Protein AF-A0A6A6DK50-F1 (afdb_monomer_lite)

Secondary structure (DSSP, 8-state):
----SBPTT--EEEEEETTTEEEEEEEBTTS-EEEEEEEEETTTTEEEEEEEEEEE-SEETTEE-TTPBPTT---EEEEETTEEEEEEEBTTSBEEEEEE-TTTTT--EE-GGGSSS--B--TT--EEEEEEEETTEEEEEEEEEPSSTT--EEEEEEETT-SS-EEEEEEE-SPPPTT--EEEE---TTT-S-TTS---TTTPPPEEEEE-TTSBEEEE-SS---EE-GGG--BPPTT--EEEEE-SSEEEEEEE-TTT--EEEEEEETTS-EEEEEEE-PPTT--EEEEEEETTEEEEEEEEE-TTTSS-EEEEEEEEEEETTEEEEEE-PPBPPSTT--

Organism: NCBI:txid1314779

Structure (mmCIF, N/CA/C/O backbone):
data_AF-A0A6A6DK50-F1
#
_entry.id   AF-A0A6A6DK50-F1
#
loop_
_atom_site.group_PDB
_atom_site.id
_atom_site.type_symbol
_atom_site.label_atom_id
_atom_site.label_alt_id
_atom_site.label_comp_id
_atom_site.label_asym_id
_atom_site.label_entity_id
_atom_site.label_seq_id
_atom_site.pdbx_PDB_ins_code
_atom_site.Cartn_x
_atom_site.Cartn_y
_atom_site.Cartn_z
_atom_site.occupancy
_atom_site.B_iso_or_equiv
_atom_site.auth_seq_id
_atom_site.auth_comp_id
_atom_site.auth_asym_id
_atom_site.auth_atom_id
_atom_site.pdbx_PDB_model_num
ATOM 1 N N . MET A 1 1 ? -4.502 15.075 -26.435 1.00 38.75 1 MET A N 1
ATOM 2 C CA . MET A 1 1 ? -5.199 14.935 -25.138 1.00 38.75 1 MET A CA 1
ATOM 3 C C . MET A 1 1 ? -4.149 14.619 -24.090 1.00 38.75 1 MET A C 1
ATOM 5 O O . MET A 1 1 ? -3.379 13.698 -24.324 1.00 38.75 1 MET A O 1
ATOM 9 N N . SER A 1 2 ? -4.019 15.427 -23.033 1.00 42.91 2 SER A N 1
ATOM 10 C CA . SER A 1 2 ? -3.011 15.180 -21.989 1.00 42.91 2 SER A CA 1
ATOM 11 C C . SER A 1 2 ? -3.560 14.154 -20.985 1.00 42.91 2 SER A C 1
ATOM 13 O O . SER A 1 2 ? -4.651 14.341 -20.435 1.00 42.91 2 SER A O 1
ATOM 15 N N . TYR A 1 3 ? -2.847 13.032 -20.851 1.00 52.22 3 TYR A N 1
ATOM 16 C CA . TYR A 1 3 ? -3.225 11.817 -20.115 1.00 52.22 3 TYR A CA 1
ATOM 17 C C . TYR A 1 3 ? -2.695 11.847 -18.670 1.00 52.22 3 TYR A C 1
ATOM 19 O O . TYR A 1 3 ? -2.116 10.871 -18.197 1.00 52.22 3 TYR A O 1
ATOM 27 N N . ASP A 1 4 ? -2.883 12.964 -17.964 1.00 66.12 4 ASP A N 1
ATOM 28 C CA . ASP A 1 4 ? -2.247 13.191 -16.651 1.00 66.12 4 ASP A CA 1
ATOM 29 C C . ASP A 1 4 ? -3.256 13.152 -15.487 1.00 66.12 4 ASP A C 1
ATOM 31 O O . ASP A 1 4 ? -3.098 13.815 -14.465 1.00 66.12 4 ASP A O 1
ATOM 35 N N . TYR A 1 5 ? -4.331 12.379 -15.651 1.00 84.88 5 TYR A N 1
ATOM 36 C CA . TYR A 1 5 ? -5.234 12.031 -14.553 1.00 84.88 5 TYR A CA 1
ATOM 37 C C . TYR A 1 5 ? -4.750 10.763 -13.853 1.00 84.88 5 TYR A C 1
ATOM 39 O O . TYR A 1 5 ? -4.038 9.949 -14.450 1.00 84.88 5 TYR A O 1
ATOM 47 N N . TYR A 1 6 ? -5.151 10.580 -12.598 1.00 91.12 6 TYR A N 1
ATOM 48 C CA . TYR A 1 6 ? -4.951 9.311 -11.911 1.00 91.12 6 TYR A CA 1
ATOM 49 C C . TYR A 1 6 ? -5.681 8.198 -12.660 1.00 91.12 6 TYR A C 1
ATOM 51 O O . TYR A 1 6 ? -6.815 8.388 -13.103 1.00 91.12 6 TYR A O 1
ATOM 59 N N . LEU A 1 7 ? -5.023 7.048 -12.813 1.00 93.12 7 LEU A N 1
ATOM 60 C CA . LEU A 1 7 ? -5.664 5.864 -13.369 1.00 93.12 7 LEU A CA 1
ATOM 61 C C . LEU A 1 7 ? -6.765 5.423 -12.381 1.00 93.12 7 LEU A C 1
ATOM 63 O O . LEU A 1 7 ? -6.450 5.231 -11.201 1.00 93.12 7 LEU A O 1
ATOM 67 N N . PRO A 1 8 ? -8.040 5.307 -12.798 1.00 92.06 8 PRO A N 1
ATOM 68 C CA . PRO A 1 8 ? -9.095 4.776 -11.935 1.00 92.06 8 PRO A CA 1
ATOM 69 C C . PRO A 1 8 ? -8.711 3.390 -11.417 1.00 92.06 8 PRO A C 1
ATOM 71 O O . PRO A 1 8 ? -8.078 2.634 -12.144 1.00 92.06 8 PRO A O 1
ATOM 74 N N . ASP A 1 9 ? -9.055 3.060 -10.177 1.00 92.56 9 ASP A N 1
ATOM 75 C CA . ASP A 1 9 ? -8.730 1.776 -9.535 1.00 92.56 9 ASP A CA 1
ATOM 76 C C . ASP A 1 9 ? -7.227 1.435 -9.518 1.00 92.56 9 ASP A C 1
ATOM 78 O O . ASP A 1 9 ? -6.834 0.267 -9.409 1.00 92.56 9 ASP A O 1
ATOM 82 N N . THR A 1 10 ? -6.355 2.446 -9.628 1.00 95.62 10 THR A N 1
ATOM 83 C CA . THR A 1 10 ? -4.916 2.244 -9.440 1.00 95.62 10 THR A CA 1
ATOM 84 C C . THR A 1 10 ? -4.650 1.717 -8.038 1.00 95.62 10 THR A C 1
ATOM 86 O O . THR A 1 10 ? -5.287 2.124 -7.066 1.00 95.62 10 THR A O 1
ATOM 89 N N . ALA A 1 11 ? -3.635 0.862 -7.906 1.00 97.50 11 ALA A N 1
ATOM 90 C CA . ALA A 1 11 ? -3.064 0.611 -6.594 1.00 97.50 11 ALA A CA 1
ATOM 91 C C . ALA A 1 11 ? -2.581 1.935 -5.982 1.00 97.50 11 ALA A C 1
ATOM 93 O O . ALA A 1 11 ? -2.099 2.824 -6.694 1.00 97.50 11 ALA A O 1
ATOM 94 N N . ILE A 1 12 ? -2.707 2.033 -4.663 1.00 98.19 12 ILE A N 1
ATOM 95 C CA . ILE A 1 12 ? -2.189 3.126 -3.851 1.00 98.19 12 ILE A CA 1
ATOM 96 C C . ILE A 1 12 ? -1.314 2.474 -2.785 1.00 98.19 12 ILE A C 1
ATOM 98 O O . ILE A 1 12 ? -1.697 1.461 -2.203 1.00 98.19 12 ILE A O 1
ATOM 102 N N . THR A 1 13 ? -0.147 3.045 -2.525 1.00 98.44 13 THR A N 1
ATOM 103 C CA . THR A 1 13 ? 0.661 2.721 -1.344 1.00 98.44 13 THR A CA 1
ATOM 104 C C . THR A 1 13 ? 1.143 4.015 -0.719 1.00 98.44 13 THR A C 1
ATOM 106 O O . THR A 1 13 ? 1.271 5.027 -1.407 1.00 98.44 13 THR A O 1
ATOM 109 N N . SER A 1 14 ? 1.440 3.991 0.574 1.00 97.50 14 SER A N 1
ATOM 110 C CA . SER A 1 14 ? 1.927 5.165 1.289 1.00 97.50 14 SER A CA 1
ATOM 111 C C . SER A 1 14 ? 3.060 4.815 2.240 1.00 97.50 14 SER A C 1
ATOM 113 O O . SER A 1 14 ? 3.098 3.712 2.778 1.00 97.50 14 SER A O 1
ATOM 115 N N . MET A 1 15 ? 3.959 5.765 2.473 1.00 95.94 15 MET A N 1
ATOM 116 C CA . MET A 1 15 ? 4.959 5.703 3.535 1.00 95.94 15 MET A CA 1
ATOM 117 C C . MET A 1 15 ? 5.044 7.061 4.236 1.00 95.94 15 MET A C 1
ATOM 119 O O . MET A 1 15 ? 4.710 8.090 3.652 1.00 95.94 15 MET A O 1
ATOM 123 N N . ALA A 1 16 ? 5.504 7.065 5.481 1.00 93.88 16 ALA A N 1
ATOM 124 C CA . ALA A 1 16 ? 5.790 8.279 6.225 1.00 93.88 16 ALA A CA 1
ATOM 125 C C . ALA A 1 16 ? 7.220 8.200 6.746 1.00 93.88 16 ALA A C 1
ATOM 127 O O . ALA A 1 16 ? 7.676 7.129 7.153 1.00 93.88 16 ALA A O 1
ATOM 128 N N . VAL A 1 17 ? 7.913 9.331 6.706 1.00 85.88 17 VAL A N 1
ATOM 129 C CA . VAL A 1 17 ? 9.310 9.457 7.123 1.00 85.88 17 VAL A CA 1
ATOM 130 C C . VAL A 1 17 ? 9.402 10.595 8.139 1.00 85.88 17 VAL A C 1
ATOM 132 O O . VAL A 1 17 ? 8.698 11.603 8.035 1.00 85.88 17 VAL A O 1
ATOM 135 N N . ASP A 1 18 ? 10.214 10.390 9.175 1.00 80.31 18 ASP A N 1
ATOM 136 C CA . ASP A 1 18 ? 10.540 11.387 10.205 1.00 80.31 18 ASP A CA 1
ATOM 137 C C . ASP A 1 18 ? 9.347 12.008 10.947 1.00 80.31 18 ASP A C 1
ATOM 139 O O . ASP A 1 18 ? 9.414 13.127 11.451 1.00 80.31 18 ASP A O 1
ATOM 143 N N . GLY A 1 19 ? 8.221 11.300 11.039 1.00 81.44 19 GLY A N 1
ATOM 144 C CA . GLY A 1 19 ? 7.088 11.766 11.838 1.00 81.44 19 GLY A CA 1
ATOM 145 C C . GLY A 1 19 ? 6.317 12.953 11.255 1.00 81.44 19 GLY A C 1
ATOM 146 O O . GLY A 1 19 ? 5.444 13.492 11.943 1.00 81.44 19 GLY A O 1
ATOM 147 N N . LYS A 1 20 ? 6.625 13.372 10.019 1.00 84.06 20 LYS A N 1
ATOM 148 C CA . LYS A 1 20 ? 6.015 14.548 9.380 1.00 84.06 20 LYS A CA 1
ATOM 149 C C . LYS A 1 20 ? 5.752 14.367 7.887 1.00 84.06 20 LYS A C 1
ATOM 151 O O . LYS A 1 20 ? 4.639 14.653 7.451 1.00 84.06 20 LYS A O 1
ATOM 156 N N . ALA A 1 21 ? 6.754 13.934 7.124 1.00 92.81 21 ALA A N 1
ATOM 157 C CA . ALA A 1 21 ? 6.636 13.791 5.678 1.00 92.81 21 ALA A CA 1
ATOM 158 C C . ALA A 1 21 ? 5.819 12.543 5.332 1.00 92.81 21 ALA A C 1
ATOM 160 O O . ALA A 1 21 ? 6.021 11.471 5.911 1.00 92.81 21 ALA A O 1
ATOM 161 N N . VAL A 1 22 ? 4.893 12.687 4.390 1.00 96.31 22 VAL A N 1
ATOM 162 C CA . VAL A 1 22 ? 3.975 11.640 3.948 1.00 96.31 22 VAL A CA 1
ATOM 163 C C . VAL A 1 22 ? 4.035 11.547 2.433 1.00 96.31 22 VAL A C 1
ATOM 165 O O . VAL A 1 22 ? 3.853 12.533 1.723 1.00 96.31 22 VAL A O 1
ATOM 168 N N . TYR A 1 23 ? 4.245 10.335 1.939 1.00 96.81 23 TYR A N 1
ATOM 169 C CA . TYR A 1 23 ? 4.359 10.046 0.519 1.00 96.81 23 TYR A CA 1
ATOM 170 C C . TYR A 1 23 ? 3.301 9.028 0.130 1.00 96.81 23 TYR A C 1
ATOM 172 O O . TYR A 1 23 ? 3.226 7.960 0.740 1.00 96.81 23 TYR A O 1
ATOM 180 N N . ALA A 1 24 ? 2.509 9.337 -0.892 1.00 97.81 24 ALA A N 1
ATOM 181 C CA . ALA A 1 24 ? 1.603 8.388 -1.530 1.00 97.81 24 ALA A CA 1
ATOM 182 C C . ALA A 1 24 ? 2.052 8.124 -2.969 1.00 97.81 24 ALA A C 1
ATOM 184 O O . ALA A 1 24 ? 2.464 9.041 -3.670 1.00 97.81 24 ALA A O 1
ATOM 185 N N . TYR A 1 25 ? 1.958 6.881 -3.425 1.00 98.25 25 TYR A N 1
ATOM 186 C CA . TYR A 1 25 ? 2.376 6.478 -4.766 1.00 98.25 25 TYR A CA 1
ATOM 187 C C . TYR A 1 25 ? 1.214 5.859 -5.512 1.00 98.25 25 TYR A C 1
ATOM 189 O O . TYR A 1 25 ? 0.496 5.021 -4.962 1.00 98.25 25 TYR A O 1
ATOM 197 N N . VAL A 1 26 ? 1.057 6.267 -6.767 1.00 97.44 26 VAL A N 1
ATOM 198 C CA . VAL A 1 26 ? -0.063 5.882 -7.628 1.00 97.44 26 VAL A CA 1
ATOM 199 C C . VAL A 1 26 ? 0.366 5.822 -9.092 1.00 97.44 26 VAL A C 1
ATOM 201 O O . VAL A 1 26 ? 1.393 6.387 -9.480 1.00 97.44 26 VAL A O 1
ATOM 204 N N . GLN A 1 27 ? -0.431 5.148 -9.920 1.00 96.94 27 GLN A N 1
ATOM 205 C CA . GLN A 1 27 ? -0.276 5.147 -11.370 1.00 96.94 27 GLN A CA 1
ATOM 206 C C . GLN A 1 27 ? -1.211 6.184 -12.008 1.00 96.94 27 GLN A C 1
ATOM 208 O O . GLN A 1 27 ? -2.366 6.344 -11.608 1.00 96.94 27 GLN A O 1
ATOM 213 N N . ILE A 1 28 ? -0.715 6.894 -13.019 1.00 94.38 28 ILE A N 1
ATOM 214 C CA . ILE A 1 28 ? -1.519 7.817 -13.836 1.00 94.38 28 ILE A CA 1
ATOM 215 C C . ILE A 1 28 ? -1.938 7.163 -15.159 1.00 94.38 28 ILE A C 1
ATOM 217 O O . ILE A 1 28 ? -1.431 6.105 -15.523 1.00 94.38 28 ILE A O 1
ATOM 221 N N . MET A 1 29 ? -2.853 7.788 -15.904 1.00 91.69 29 MET A N 1
ATOM 222 C CA . MET A 1 29 ? -3.435 7.245 -17.145 1.00 91.69 29 MET A CA 1
ATOM 223 C C . MET A 1 29 ? -2.402 6.884 -18.226 1.00 91.69 29 MET A C 1
ATOM 225 O O . MET A 1 29 ? -2.638 5.982 -19.026 1.00 91.69 29 MET A O 1
ATOM 229 N N . SER A 1 30 ? -1.240 7.545 -18.248 1.00 92.25 30 SER A N 1
ATOM 230 C CA . SER A 1 30 ? -0.124 7.186 -19.139 1.00 92.25 30 SER A CA 1
ATOM 231 C C . SER A 1 30 ? 0.596 5.884 -18.745 1.00 92.25 30 SER A C 1
ATOM 233 O O . SER A 1 30 ? 1.495 5.425 -19.452 1.00 92.25 30 SER A O 1
ATOM 235 N N . GLY A 1 31 ? 0.236 5.297 -17.605 1.00 94.81 31 GLY A N 1
ATOM 236 C CA . GLY A 1 31 ? 0.899 4.163 -16.975 1.00 94.81 31 GLY A CA 1
ATOM 237 C C . GLY A 1 31 ? 2.147 4.537 -16.174 1.00 94.81 31 GLY A C 1
ATOM 238 O O . GLY A 1 31 ? 2.736 3.652 -15.559 1.00 94.81 31 GLY A O 1
ATOM 239 N N . ALA A 1 32 ? 2.564 5.807 -16.161 1.00 95.81 32 ALA A N 1
ATOM 240 C CA . ALA A 1 32 ? 3.683 6.264 -15.339 1.00 95.81 32 ALA A CA 1
ATOM 241 C C . ALA A 1 32 ? 3.363 6.162 -13.837 1.00 95.81 32 ALA A C 1
ATOM 243 O O . ALA A 1 32 ? 2.202 6.265 -13.432 1.00 95.81 32 ALA A O 1
ATOM 244 N N . LEU A 1 33 ? 4.404 5.980 -13.023 1.00 97.38 33 LEU A N 1
ATOM 245 C CA . LEU A 1 33 ? 4.298 6.010 -11.566 1.00 97.38 33 LEU A CA 1
ATOM 246 C C . LEU A 1 33 ? 4.677 7.398 -11.060 1.00 97.38 33 LEU A C 1
ATOM 248 O O . LEU A 1 33 ? 5.708 7.955 -11.455 1.00 97.38 33 LEU A O 1
ATOM 252 N N . VAL A 1 34 ? 3.853 7.930 -10.166 1.00 96.12 34 VAL A N 1
ATOM 253 C CA . VAL A 1 34 ? 4.049 9.242 -9.549 1.00 96.12 34 VAL A CA 1
ATOM 254 C C . VAL A 1 34 ? 4.005 9.123 -8.032 1.00 96.12 34 VAL A C 1
ATOM 256 O O . VAL A 1 34 ? 3.307 8.277 -7.472 1.00 96.12 34 VAL A O 1
ATOM 259 N N . GLU A 1 35 ? 4.758 9.991 -7.379 1.00 96.31 35 GLU A N 1
ATOM 260 C CA . GLU A 1 35 ? 4.720 10.238 -5.946 1.00 96.31 35 GLU A CA 1
ATOM 261 C C . GLU A 1 35 ? 3.923 11.521 -5.698 1.00 96.31 35 GLU A C 1
ATOM 263 O O . GLU A 1 35 ? 4.084 12.502 -6.418 1.00 96.31 35 GLU A O 1
ATOM 268 N N . CYS A 1 36 ? 3.066 11.505 -4.685 1.00 95.69 36 CYS A N 1
ATOM 269 C CA . CYS A 1 36 ? 2.402 12.667 -4.117 1.00 95.69 36 CYS A CA 1
ATOM 270 C C . CYS A 1 36 ? 3.043 12.920 -2.751 1.00 95.69 36 CYS A C 1
ATOM 272 O O . CYS A 1 36 ? 2.826 12.150 -1.811 1.00 95.69 36 CYS A O 1
ATOM 274 N N . GLU A 1 37 ? 3.864 13.959 -2.668 1.00 94.75 37 GLU A N 1
ATOM 275 C CA . GLU A 1 37 ? 4.516 14.404 -1.442 1.00 94.75 37 GLU A CA 1
ATOM 276 C C . GLU A 1 37 ? 3.605 15.378 -0.696 1.00 94.75 37 GLU A C 1
ATOM 278 O O . GLU A 1 37 ? 2.923 16.216 -1.291 1.00 94.75 37 GLU A O 1
ATOM 283 N N . GLY A 1 38 ? 3.569 15.238 0.621 1.00 94.50 38 GLY A N 1
ATOM 284 C CA . GLY A 1 38 ? 2.894 16.168 1.503 1.00 94.50 38 GLY A CA 1
ATOM 285 C C . GLY A 1 38 ? 3.360 16.011 2.940 1.00 94.50 38 GLY A C 1
ATOM 286 O O . GLY A 1 38 ? 4.189 15.155 3.262 1.00 94.50 38 GLY A O 1
ATOM 287 N N . SER A 1 39 ? 2.791 16.808 3.830 1.00 94.69 39 SER A N 1
ATOM 288 C CA . SER A 1 39 ? 3.118 16.751 5.250 1.00 94.69 39 SER A CA 1
ATOM 289 C C . SER A 1 39 ? 1.908 17.042 6.130 1.00 94.69 39 SER A C 1
ATOM 291 O O . SER A 1 39 ? 0.842 17.438 5.654 1.00 94.69 39 SER A O 1
ATOM 293 N N . LEU A 1 40 ? 2.047 16.771 7.429 1.00 91.88 40 LEU A N 1
ATOM 294 C CA . LEU A 1 40 ? 1.098 17.261 8.426 1.00 91.88 40 LEU A CA 1
ATOM 295 C C . LEU A 1 40 ? 1.426 18.714 8.784 1.00 91.88 40 LEU A C 1
ATOM 297 O O . LEU A 1 40 ? 2.554 19.004 9.193 1.00 91.88 40 LEU A O 1
ATOM 301 N N . ASP A 1 41 ? 0.432 19.594 8.680 1.00 89.62 41 ASP A N 1
ATOM 302 C CA . ASP A 1 41 ? 0.571 21.020 8.985 1.00 89.62 41 ASP A CA 1
ATOM 303 C C . ASP A 1 41 ? -0.729 21.629 9.557 1.00 89.62 41 ASP A C 1
ATOM 305 O O . ASP A 1 41 ? -1.818 21.062 9.425 1.00 89.62 41 ASP A O 1
ATOM 309 N N . GLY A 1 42 ? -0.614 22.783 10.221 1.00 86.12 42 GLY A N 1
ATOM 310 C CA . GLY A 1 42 ? -1.718 23.530 10.833 1.00 86.12 42 GLY A CA 1
ATOM 311 C C . GLY A 1 42 ? -2.090 23.120 12.268 1.00 86.12 42 GLY A C 1
ATOM 312 O O . GLY A 1 42 ? -1.424 22.315 12.918 1.00 86.12 42 GLY A O 1
ATOM 313 N N . ASN A 1 43 ? -3.179 23.707 12.785 1.00 82.69 43 ASN A N 1
ATOM 314 C CA . ASN A 1 43 ? -3.767 23.382 14.090 1.00 82.69 43 ASN A CA 1
ATOM 315 C C . ASN A 1 43 ? -5.313 23.338 13.997 1.00 82.69 43 ASN A C 1
ATOM 317 O O . ASN A 1 43 ? -5.935 24.398 13.901 1.00 82.69 43 ASN A O 1
ATOM 321 N N . PRO A 1 44 ? -5.955 22.152 14.019 1.00 84.62 44 PRO A N 1
ATOM 322 C CA . PRO A 1 44 ? -5.339 20.832 14.165 1.00 84.62 44 PRO A CA 1
ATOM 323 C C . PRO A 1 44 ? -4.492 20.449 12.944 1.00 84.62 44 PRO A C 1
ATOM 325 O O . PRO A 1 44 ? -4.804 20.854 11.830 1.00 84.62 44 PRO A O 1
ATOM 328 N N . GLU A 1 45 ? -3.449 19.643 13.161 1.00 89.69 45 GLU A N 1
ATOM 329 C CA . GLU A 1 45 ? -2.594 19.147 12.074 1.00 89.69 45 GLU A CA 1
ATOM 330 C C . GLU A 1 45 ? -3.383 18.262 11.101 1.00 89.69 45 GLU A C 1
ATOM 332 O O . GLU A 1 45 ? -3.950 17.241 11.525 1.00 89.69 45 GLU A O 1
ATOM 337 N N . LEU A 1 46 ? -3.358 18.632 9.820 1.00 90.88 46 LEU A N 1
ATOM 338 C CA . LEU A 1 46 ? -3.982 17.935 8.697 1.00 90.88 46 LEU A CA 1
ATOM 339 C C . LEU A 1 46 ? -2.948 17.646 7.610 1.00 90.88 46 LEU A C 1
ATOM 341 O O . LEU A 1 46 ? -1.967 18.369 7.466 1.00 90.88 46 LEU A O 1
ATOM 345 N N . TYR A 1 47 ? -3.189 16.597 6.829 1.00 92.81 47 TYR A N 1
ATOM 346 C CA . TYR A 1 47 ? -2.410 16.304 5.636 1.00 92.81 47 TYR A CA 1
ATOM 347 C C . TYR A 1 47 ? -2.638 17.395 4.590 1.00 92.81 47 TYR A C 1
ATOM 349 O O . TYR A 1 47 ? -3.775 17.658 4.180 1.00 92.81 47 TYR A O 1
ATOM 357 N N . ILE A 1 48 ? -1.538 17.994 4.148 1.00 91.56 48 ILE A N 1
ATOM 358 C CA . ILE A 1 48 ? -1.491 18.955 3.058 1.00 91.56 48 ILE A CA 1
ATOM 359 C C . ILE A 1 48 ? -0.624 18.356 1.958 1.00 91.56 48 ILE A C 1
ATOM 361 O O . ILE A 1 48 ? 0.534 18.008 2.180 1.00 91.56 48 ILE A O 1
ATOM 365 N N . PHE A 1 49 ? -1.210 18.218 0.772 1.00 91.62 49 PHE A N 1
ATOM 366 C CA . PHE A 1 49 ? -0.470 17.903 -0.442 1.00 91.62 49 PHE A CA 1
ATOM 367 C C . PHE A 1 49 ? 0.440 19.081 -0.810 1.00 91.62 49 PHE A C 1
ATOM 369 O O . PHE A 1 49 ? -0.016 20.225 -0.833 1.00 91.62 49 PHE A O 1
ATOM 376 N N . GLU A 1 50 ? 1.696 18.790 -1.133 1.00 92.00 50 GLU A N 1
ATOM 377 C CA . GLU A 1 50 ? 2.705 19.793 -1.473 1.00 92.00 50 GLU A CA 1
ATOM 378 C C . GLU A 1 50 ? 3.061 19.740 -2.959 1.00 92.00 50 GLU A C 1
ATOM 380 O O . GLU A 1 50 ? 2.987 20.762 -3.639 1.00 92.00 50 GLU A O 1
ATOM 385 N N . GLN A 1 51 ? 3.422 18.561 -3.477 1.00 90.69 51 GLN A N 1
ATOM 386 C CA . GLN A 1 51 ? 3.867 18.418 -4.866 1.00 90.69 51 GLN A CA 1
ATOM 387 C C . GLN A 1 51 ? 3.769 16.986 -5.402 1.00 90.69 51 GLN A C 1
ATOM 389 O O . GLN A 1 51 ? 3.688 16.009 -4.652 1.00 90.69 51 GLN A O 1
ATOM 394 N N . HIS A 1 52 ? 3.825 16.857 -6.731 1.00 90.88 52 HIS A N 1
ATOM 395 C CA . HIS A 1 52 ? 4.063 15.576 -7.390 1.00 90.88 52 HIS A CA 1
ATOM 396 C C . HIS A 1 52 ? 5.545 15.410 -7.716 1.00 90.88 52 HIS A C 1
ATOM 398 O O . HIS A 1 52 ? 6.209 16.360 -8.114 1.00 90.88 52 HIS A O 1
ATOM 404 N N . ASN A 1 53 ? 6.037 14.177 -7.655 1.00 91.94 53 ASN A N 1
ATOM 405 C CA . ASN A 1 53 ? 7.338 13.806 -8.197 1.00 91.94 53 ASN A CA 1
ATOM 406 C C . ASN A 1 53 ? 7.169 12.645 -9.179 1.00 91.94 53 ASN A C 1
ATOM 408 O O . ASN A 1 53 ? 6.462 11.669 -8.916 1.00 91.94 53 ASN A O 1
ATOM 412 N N . HIS A 1 54 ? 7.836 12.724 -10.328 1.00 92.50 54 HIS A N 1
ATOM 413 C CA . HIS A 1 54 ? 7.823 11.635 -11.296 1.00 92.50 54 HIS A CA 1
ATOM 414 C C . HIS A 1 54 ? 8.778 10.520 -10.850 1.00 92.50 54 HIS A C 1
ATOM 416 O O . HIS A 1 54 ? 9.988 10.736 -10.752 1.00 92.50 54 HIS A O 1
ATOM 422 N N . VAL A 1 55 ? 8.244 9.318 -10.615 1.00 95.25 55 VAL A N 1
ATOM 423 C CA . VAL A 1 55 ? 9.047 8.160 -10.194 1.00 95.25 55 VAL A CA 1
ATOM 424 C C . VAL A 1 55 ? 9.608 7.435 -11.408 1.00 95.25 55 VAL A C 1
ATOM 426 O O . VAL A 1 55 ? 10.811 7.199 -11.503 1.00 95.25 55 VAL A O 1
ATOM 429 N N . MET A 1 56 ? 8.743 7.088 -12.364 1.00 94.19 56 MET A N 1
ATOM 430 C CA . MET A 1 56 ? 9.162 6.481 -13.625 1.00 94.19 56 MET A CA 1
ATOM 431 C C . MET A 1 56 ? 8.096 6.598 -14.706 1.00 94.19 56 MET A C 1
ATOM 433 O O . MET A 1 56 ? 6.901 6.463 -14.449 1.00 94.19 56 MET A O 1
ATOM 437 N N . ALA A 1 57 ? 8.563 6.762 -15.941 1.00 93.62 57 ALA A N 1
ATOM 438 C CA . ALA A 1 57 ? 7.709 6.758 -17.113 1.00 93.62 57 ALA A CA 1
ATOM 439 C C . ALA A 1 57 ? 7.453 5.312 -17.530 1.00 93.62 57 ALA A C 1
ATOM 441 O O . ALA A 1 57 ? 8.307 4.445 -17.349 1.00 93.62 57 ALA A O 1
ATOM 442 N N . ARG A 1 58 ? 6.301 5.061 -18.148 1.00 94.25 58 ARG A N 1
ATOM 443 C CA . ARG A 1 58 ? 6.037 3.771 -18.790 1.00 94.25 58 ARG A CA 1
ATOM 444 C C . ARG A 1 58 ? 6.727 3.641 -20.149 1.00 94.25 58 ARG A C 1
ATOM 446 O O . ARG A 1 58 ? 7.196 2.563 -20.502 1.00 94.25 58 ARG A O 1
ATOM 453 N N . PHE A 1 59 ? 6.785 4.737 -20.905 1.00 93.19 59 PHE A N 1
ATOM 454 C CA . PHE A 1 59 ? 7.242 4.755 -22.293 1.00 93.19 59 PHE A CA 1
ATOM 455 C C . PHE A 1 59 ? 8.463 5.660 -22.488 1.00 93.19 59 PHE A C 1
ATOM 457 O O . PHE A 1 59 ? 8.574 6.709 -21.854 1.00 93.19 59 PHE A O 1
ATOM 464 N N . ARG A 1 60 ? 9.324 5.297 -23.442 1.00 92.44 60 ARG A N 1
ATOM 465 C CA . ARG A 1 60 ? 10.334 6.163 -24.067 1.00 92.44 60 ARG A CA 1
ATOM 466 C C . ARG A 1 60 ? 10.180 6.047 -25.579 1.00 92.44 60 ARG A C 1
ATOM 468 O O . ARG A 1 60 ? 10.077 4.941 -26.097 1.00 92.44 60 ARG A O 1
ATOM 475 N N . ASP A 1 61 ? 10.081 7.175 -26.276 1.00 90.56 61 ASP A N 1
ATOM 476 C CA . ASP A 1 61 ? 9.884 7.212 -27.735 1.00 90.56 61 ASP A CA 1
ATOM 477 C C . ASP A 1 61 ? 8.718 6.325 -28.216 1.00 90.56 61 ASP A C 1
ATOM 479 O O . ASP A 1 61 ? 8.808 5.614 -29.216 1.00 90.56 61 ASP A O 1
ATOM 483 N N . LYS A 1 62 ? 7.604 6.358 -27.466 1.00 89.50 62 LYS A N 1
ATOM 484 C CA . LYS A 1 62 ? 6.380 5.558 -27.686 1.00 89.50 62 LYS A CA 1
ATOM 485 C C . LYS A 1 62 ? 6.550 4.038 -27.541 1.00 89.50 62 LYS A C 1
ATOM 487 O O . LYS A 1 62 ? 5.614 3.302 -27.841 1.00 89.50 62 LYS A O 1
ATOM 492 N N . LYS A 1 63 ? 7.694 3.554 -27.055 1.00 93.06 63 LYS A N 1
ATOM 493 C CA . LYS A 1 63 ? 7.925 2.140 -26.733 1.00 93.06 63 LYS A CA 1
ATOM 494 C C . LYS A 1 63 ? 7.928 1.941 -25.216 1.00 93.06 63 LYS A C 1
ATOM 496 O O . LYS A 1 63 ? 8.497 2.787 -24.521 1.00 93.06 63 LYS A O 1
ATOM 501 N N . PRO A 1 64 ? 7.282 0.888 -24.682 1.00 93.25 64 PRO A N 1
ATOM 502 C CA . PRO A 1 64 ? 7.433 0.538 -23.275 1.00 93.25 64 PRO A CA 1
ATOM 503 C C . PRO A 1 64 ? 8.914 0.350 -22.929 1.00 93.25 64 PRO A C 1
ATOM 505 O O . PRO A 1 64 ? 9.677 -0.163 -23.746 1.00 93.25 64 PRO A O 1
ATOM 508 N N . LEU A 1 65 ? 9.317 0.790 -21.740 1.00 92.50 65 LEU A N 1
ATOM 509 C CA . LEU A 1 65 ? 10.610 0.420 -21.159 1.00 92.50 65 LEU A CA 1
ATOM 510 C C . LEU A 1 65 ? 10.665 -1.091 -20.857 1.00 92.50 65 LEU A C 1
ATOM 512 O O . LEU A 1 65 ? 9.632 -1.721 -20.644 1.00 92.50 65 LEU A O 1
ATOM 516 N N . ASP A 1 66 ? 11.864 -1.665 -20.760 1.00 89.81 66 ASP A N 1
ATOM 517 C CA . ASP A 1 66 ? 12.031 -3.087 -20.401 1.00 89.81 66 ASP A CA 1
ATOM 518 C C . ASP A 1 66 ? 11.498 -3.410 -18.992 1.00 89.81 66 ASP A C 1
ATOM 520 O O . ASP A 1 66 ? 11.058 -4.526 -18.719 1.00 89.81 66 ASP A O 1
ATOM 524 N N . ASP A 1 67 ? 11.520 -2.419 -18.100 1.00 90.75 67 ASP A N 1
ATOM 525 C CA . ASP A 1 67 ? 10.948 -2.450 -16.755 1.00 90.75 67 ASP A CA 1
ATOM 526 C C . ASP A 1 67 ? 9.662 -1.626 -16.657 1.00 90.75 67 ASP A C 1
ATOM 528 O O . ASP A 1 67 ? 9.319 -1.118 -15.591 1.00 90.75 67 ASP A O 1
ATOM 532 N N . ALA A 1 68 ? 8.953 -1.451 -17.772 1.00 95.19 68 ALA A N 1
ATOM 533 C CA . ALA A 1 68 ? 7.732 -0.673 -17.785 1.00 95.19 68 ALA A CA 1
ATOM 534 C C . ALA A 1 68 ? 6.711 -1.262 -16.795 1.00 95.19 68 ALA A C 1
ATOM 536 O O . ALA A 1 68 ? 6.418 -2.461 -16.847 1.00 95.19 68 ALA A O 1
ATOM 537 N N . PRO A 1 69 ? 6.134 -0.432 -15.909 1.00 96.38 69 PRO A N 1
ATOM 538 C CA . PRO A 1 69 ? 5.162 -0.901 -14.938 1.00 96.38 69 PRO A CA 1
ATOM 539 C C . PRO A 1 69 ? 3.910 -1.317 -15.705 1.00 96.38 69 PRO A C 1
ATOM 541 O O . PRO A 1 69 ? 3.435 -0.558 -16.563 1.00 96.38 69 PRO A O 1
ATOM 544 N N . LYS A 1 70 ? 3.363 -2.500 -15.417 1.00 96.81 70 LYS A N 1
ATOM 545 C CA . LYS A 1 70 ? 2.108 -2.902 -16.057 1.00 96.81 70 LYS A CA 1
ATOM 546 C C . LYS A 1 70 ? 0.988 -1.938 -15.675 1.00 96.81 70 LYS A C 1
ATOM 548 O O . LYS A 1 70 ? 1.025 -1.308 -14.614 1.00 96.81 70 LYS A O 1
ATOM 553 N N . LEU A 1 71 ? -0.018 -1.803 -16.533 1.00 96.62 71 LEU A N 1
ATOM 554 C CA . LEU A 1 71 ? -1.224 -1.067 -16.150 1.00 96.62 71 LEU A CA 1
ATOM 555 C C . LEU A 1 71 ? -1.900 -1.771 -14.971 1.00 96.62 71 LEU A C 1
ATOM 557 O O . LEU A 1 71 ? -1.962 -3.001 -14.933 1.00 96.62 71 LEU A O 1
ATOM 561 N N . PHE A 1 72 ? -2.382 -0.981 -14.013 1.00 96.69 72 PHE A N 1
ATOM 562 C CA . PHE A 1 72 ? -2.907 -1.449 -12.730 1.00 96.69 72 PHE A CA 1
ATOM 563 C C . PHE A 1 72 ? -1.881 -2.276 -11.940 1.00 96.69 72 PHE A C 1
ATOM 565 O O . PHE A 1 72 ? -2.233 -3.243 -11.256 1.00 96.69 72 PHE A O 1
ATOM 572 N N . THR A 1 73 ? -0.593 -1.920 -12.046 1.00 98.06 73 THR A N 1
ATOM 573 C CA . THR A 1 73 ? 0.456 -2.571 -11.254 1.00 98.06 73 THR A CA 1
ATOM 574 C C . THR A 1 73 ? 0.131 -2.455 -9.762 1.00 98.06 73 THR A C 1
ATOM 576 O O . THR A 1 73 ? -0.252 -1.376 -9.307 1.00 98.06 73 THR A O 1
ATOM 579 N N . PRO A 1 74 ? 0.301 -3.524 -8.963 1.00 98.12 74 PRO A N 1
ATOM 580 C CA . PRO A 1 74 ? 0.325 -3.368 -7.517 1.00 98.12 74 PRO A CA 1
ATOM 581 C C . PRO A 1 74 ? 1.509 -2.476 -7.127 1.00 98.12 74 PRO A C 1
ATOM 583 O O . PRO A 1 74 ? 2.525 -2.445 -7.829 1.00 98.12 74 PRO A O 1
ATOM 586 N N . LEU A 1 75 ? 1.375 -1.769 -6.010 1.00 98.50 75 LEU A N 1
ATOM 587 C CA . LEU A 1 75 ? 2.405 -0.890 -5.474 1.00 98.50 75 LEU A CA 1
ATOM 588 C C . LEU A 1 75 ? 2.620 -1.212 -3.998 1.00 98.50 75 LEU A C 1
ATOM 590 O O . LEU A 1 75 ? 1.664 -1.517 -3.290 1.00 98.50 75 LEU A O 1
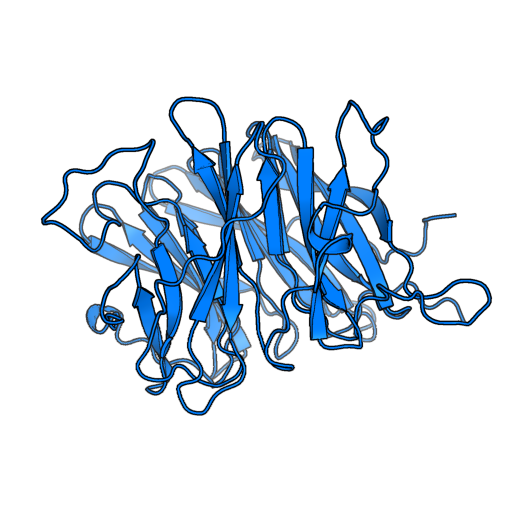ATOM 594 N N . ALA A 1 76 ? 3.865 -1.128 -3.544 1.00 98.06 76 ALA A N 1
ATOM 595 C CA . ALA A 1 76 ? 4.210 -1.166 -2.130 1.00 98.06 76 ALA A CA 1
ATOM 596 C C . ALA A 1 76 ? 5.413 -0.259 -1.862 1.00 98.06 76 ALA A C 1
ATOM 598 O O . ALA A 1 76 ? 6.270 -0.097 -2.728 1.00 98.06 76 ALA A O 1
ATOM 599 N N . ALA A 1 77 ? 5.486 0.331 -0.675 1.00 97.38 77 ALA A N 1
ATOM 600 C CA . ALA A 1 77 ? 6.495 1.325 -0.329 1.00 97.38 77 ALA A CA 1
ATOM 601 C C . ALA A 1 77 ? 7.143 1.015 1.024 1.00 97.38 77 ALA A C 1
ATOM 603 O O . ALA A 1 77 ? 6.470 0.578 1.953 1.00 97.38 77 ALA A O 1
ATOM 604 N N . ALA A 1 78 ? 8.451 1.242 1.129 1.00 95.44 78 ALA A N 1
ATOM 605 C CA . ALA A 1 78 ? 9.225 1.095 2.362 1.00 95.44 78 ALA A CA 1
ATOM 606 C C . ALA A 1 78 ? 10.516 1.928 2.274 1.00 95.44 78 ALA A C 1
ATOM 608 O O . ALA A 1 78 ? 10.837 2.466 1.216 1.00 95.44 78 ALA A O 1
ATOM 609 N N . TYR A 1 79 ? 11.280 2.014 3.359 1.00 92.75 79 TYR A N 1
ATOM 610 C CA . TYR A 1 79 ? 12.601 2.650 3.382 1.00 92.75 79 TYR A CA 1
ATOM 611 C C . TYR A 1 79 ? 13.699 1.691 3.867 1.00 92.75 79 TYR A C 1
ATOM 613 O O . TYR A 1 79 ? 13.431 0.732 4.594 1.00 92.75 79 TYR A O 1
ATOM 621 N N . LEU A 1 80 ? 14.937 1.946 3.446 1.00 90.81 80 LEU A N 1
ATOM 622 C CA . LEU A 1 80 ? 16.146 1.233 3.858 1.00 90.81 80 LEU A CA 1
ATOM 623 C C . LEU A 1 80 ? 17.258 2.261 4.087 1.00 90.81 80 LEU A C 1
ATOM 625 O O . LEU A 1 80 ? 17.754 2.854 3.130 1.00 90.81 80 LEU A O 1
ATOM 629 N N . GLY A 1 81 ? 17.630 2.478 5.344 1.00 89.25 81 GLY A N 1
ATOM 630 C CA . GLY A 1 81 ? 18.473 3.601 5.742 1.00 89.25 81 GLY A CA 1
ATOM 631 C C . GLY A 1 81 ? 17.772 4.924 5.425 1.00 89.25 81 GLY A C 1
ATOM 632 O O . GLY A 1 81 ? 16.619 5.125 5.802 1.00 89.25 81 GLY A O 1
ATOM 633 N N . ASP A 1 82 ? 18.454 5.793 4.684 1.00 88.75 82 ASP A N 1
ATOM 634 C CA . ASP A 1 82 ? 17.942 7.071 4.170 1.00 88.75 82 ASP A CA 1
ATOM 635 C C . ASP A 1 82 ? 17.252 6.954 2.795 1.00 88.75 82 ASP A C 1
ATOM 637 O O . ASP A 1 82 ? 16.748 7.941 2.253 1.00 88.75 82 ASP A O 1
ATOM 641 N N . ALA A 1 83 ? 17.230 5.755 2.208 1.00 92.00 83 ALA A N 1
ATOM 642 C CA . ALA A 1 83 ? 16.686 5.522 0.882 1.00 92.00 83 ALA A CA 1
ATOM 643 C C . ALA A 1 83 ? 15.218 5.081 0.942 1.00 92.00 83 ALA A C 1
ATOM 645 O O . ALA A 1 83 ? 14.858 4.141 1.652 1.00 92.00 83 ALA A O 1
ATOM 646 N N . ARG A 1 84 ? 14.371 5.715 0.131 1.00 94.31 84 ARG A N 1
ATOM 647 C CA . ARG A 1 84 ? 12.952 5.369 -0.032 1.00 94.31 84 ARG A CA 1
ATOM 648 C C . ARG A 1 84 ? 12.779 4.487 -1.262 1.00 94.31 84 ARG A C 1
ATOM 650 O O . ARG A 1 84 ? 13.341 4.792 -2.311 1.00 94.31 84 ARG A O 1
ATOM 657 N N . TYR A 1 85 ? 12.012 3.410 -1.136 1.00 95.50 85 TYR A N 1
ATOM 658 C CA . TYR A 1 85 ? 11.791 2.409 -2.178 1.00 95.50 85 TYR A CA 1
ATOM 659 C C . TYR A 1 85 ? 10.316 2.338 -2.568 1.00 95.50 85 TYR A C 1
ATOM 661 O O . TYR A 1 85 ? 9.434 2.300 -1.707 1.00 95.50 85 TYR A O 1
ATOM 669 N N . LEU A 1 86 ? 10.069 2.240 -3.873 1.00 97.62 86 LEU A N 1
ATOM 670 C CA . LEU A 1 86 ? 8.780 1.895 -4.459 1.00 97.62 86 LEU A CA 1
ATOM 671 C C . LEU A 1 86 ? 8.910 0.568 -5.206 1.00 97.62 86 LEU A C 1
ATOM 673 O O . LEU A 1 86 ? 9.702 0.451 -6.141 1.00 97.62 86 LEU A O 1
ATOM 677 N N . PHE A 1 87 ? 8.099 -0.408 -4.817 1.00 97.31 87 PHE A N 1
ATOM 678 C CA . PHE A 1 87 ? 8.000 -1.717 -5.449 1.00 97.31 87 PHE A CA 1
ATOM 679 C C . PHE A 1 87 ? 6.781 -1.776 -6.362 1.00 97.31 87 PHE A C 1
ATOM 681 O O . PHE A 1 87 ? 5.708 -1.285 -6.010 1.00 97.31 87 PHE A O 1
ATOM 688 N N . TYR A 1 88 ? 6.949 -2.397 -7.524 1.00 97.50 88 TYR A N 1
ATOM 689 C CA . TYR A 1 88 ? 5.911 -2.550 -8.539 1.00 97.50 88 TYR A CA 1
ATOM 690 C C . TYR A 1 88 ? 6.150 -3.820 -9.363 1.00 97.50 88 TYR A C 1
ATOM 692 O O . TYR A 1 88 ? 7.136 -4.529 -9.162 1.00 97.50 88 TYR A O 1
ATOM 700 N N . VAL A 1 89 ? 5.243 -4.131 -10.286 1.00 97.06 89 VAL A N 1
ATOM 701 C CA . VAL A 1 89 ? 5.337 -5.288 -11.178 1.00 97.06 89 VAL A CA 1
ATOM 702 C C . VAL A 1 89 ? 5.357 -4.809 -12.626 1.00 97.06 89 VAL A C 1
ATOM 704 O O . VAL A 1 89 ? 4.533 -3.985 -13.029 1.00 97.06 89 VAL A O 1
ATOM 707 N N . ASP A 1 90 ? 6.305 -5.313 -13.410 1.00 95.75 90 ASP A N 1
ATOM 708 C CA . ASP A 1 90 ? 6.421 -4.966 -14.828 1.00 95.75 90 ASP A CA 1
ATOM 709 C C . ASP A 1 90 ? 5.439 -5.747 -15.724 1.00 95.75 90 ASP A C 1
ATOM 711 O O . ASP A 1 90 ? 4.706 -6.633 -15.268 1.00 95.75 90 ASP A O 1
ATOM 715 N N . ASP A 1 91 ? 5.423 -5.424 -17.020 1.00 95.62 91 ASP A N 1
ATOM 716 C CA . ASP A 1 91 ? 4.592 -6.102 -18.033 1.00 95.62 91 ASP A CA 1
ATOM 717 C C . ASP A 1 91 ? 4.838 -7.616 -18.132 1.00 95.62 91 ASP A C 1
ATOM 719 O O . ASP A 1 91 ? 3.955 -8.371 -18.538 1.00 95.62 91 ASP A O 1
ATOM 723 N N . ASN A 1 92 ? 6.021 -8.080 -17.729 1.00 94.00 92 ASN A N 1
ATOM 724 C CA . ASN A 1 92 ? 6.415 -9.486 -17.762 1.00 94.00 92 ASN A CA 1
ATOM 725 C C . ASN A 1 92 ? 6.140 -10.208 -16.429 1.00 94.00 92 ASN A C 1
ATOM 727 O O . ASN A 1 92 ? 6.515 -11.372 -16.251 1.00 94.00 92 ASN A O 1
ATOM 731 N N . ASN A 1 93 ? 5.438 -9.540 -15.509 1.00 95.00 93 ASN A N 1
ATOM 732 C CA . ASN A 1 93 ? 5.134 -9.993 -14.157 1.00 95.00 93 ASN A CA 1
ATOM 733 C C . ASN A 1 93 ? 6.373 -10.249 -13.291 1.00 95.00 93 ASN A C 1
ATOM 735 O O . ASN A 1 93 ? 6.362 -11.138 -12.437 1.00 95.00 93 ASN A O 1
ATOM 739 N N . TYR A 1 94 ? 7.434 -9.466 -13.477 1.00 94.25 94 TYR A N 1
ATOM 740 C CA . TYR A 1 94 ? 8.548 -9.429 -12.541 1.00 94.25 94 TYR A CA 1
ATOM 741 C C . TYR A 1 94 ? 8.368 -8.309 -11.520 1.00 94.25 94 TYR A C 1
ATOM 743 O O . TYR A 1 94 ? 8.025 -7.182 -11.868 1.00 94.25 94 TYR A O 1
ATOM 751 N N . LEU A 1 95 ? 8.637 -8.621 -10.253 1.00 94.38 95 LEU A N 1
ATOM 752 C CA . LEU A 1 95 ?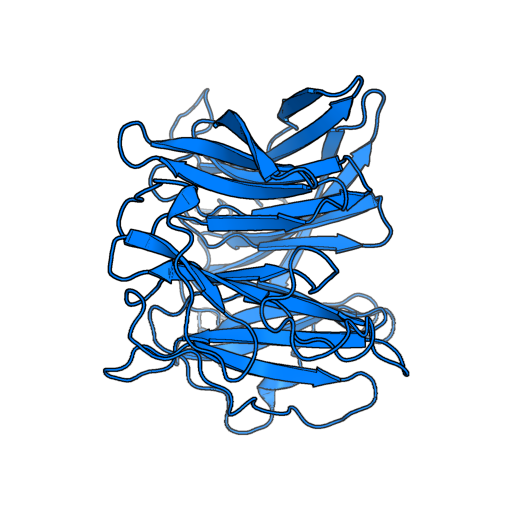 8.768 -7.638 -9.185 1.00 94.38 95 LEU A CA 1
ATOM 753 C C . LEU A 1 95 ? 9.996 -6.758 -9.448 1.00 94.38 95 LEU A C 1
ATOM 755 O O . LEU A 1 95 ? 11.105 -7.264 -9.646 1.00 94.38 95 LEU A O 1
ATOM 759 N N . ARG A 1 96 ? 9.787 -5.445 -9.414 1.00 94.38 96 ARG A N 1
ATOM 760 C CA . ARG A 1 96 ? 10.781 -4.398 -9.651 1.00 94.38 96 ARG A CA 1
ATOM 761 C C . ARG A 1 96 ? 10.777 -3.388 -8.513 1.00 94.38 96 ARG A C 1
ATOM 763 O O . ARG A 1 96 ? 9.811 -3.291 -7.758 1.00 94.38 96 ARG A O 1
ATOM 770 N N . ASP A 1 97 ? 11.853 -2.618 -8.426 1.00 94.00 97 ASP A N 1
ATOM 771 C CA . ASP A 1 97 ? 12.001 -1.513 -7.491 1.00 94.00 97 ASP A CA 1
ATOM 772 C C . ASP A 1 97 ? 12.576 -0.256 -8.160 1.00 94.00 97 ASP A C 1
ATOM 774 O O . ASP A 1 97 ? 13.431 -0.302 -9.052 1.00 94.00 97 ASP A O 1
ATOM 778 N N . ARG A 1 98 ? 12.094 0.898 -7.702 1.00 94.62 98 ARG A N 1
ATOM 779 C CA . ARG A 1 98 ? 12.768 2.191 -7.832 1.00 94.62 98 ARG A CA 1
ATOM 780 C C . ARG A 1 98 ? 13.162 2.653 -6.441 1.00 94.62 98 ARG A C 1
ATOM 782 O O . ARG A 1 98 ? 12.428 2.395 -5.489 1.00 94.62 98 ARG A O 1
ATOM 789 N N . TYR A 1 99 ? 14.276 3.362 -6.328 1.00 94.19 99 TYR A N 1
ATOM 790 C CA . TYR A 1 99 ? 14.626 4.025 -5.078 1.00 94.19 99 TYR A CA 1
ATOM 791 C C . TYR A 1 99 ? 15.144 5.439 -5.302 1.00 94.19 99 TYR A C 1
ATOM 793 O O . TYR A 1 99 ? 15.630 5.776 -6.382 1.00 94.19 99 TYR A O 1
ATOM 801 N N . ILE A 1 100 ? 15.027 6.252 -4.260 1.00 94.06 100 ILE A N 1
ATOM 802 C CA . ILE A 1 100 ? 15.570 7.603 -4.166 1.00 94.06 100 ILE A CA 1
ATOM 803 C C . ILE A 1 100 ? 16.369 7.703 -2.868 1.00 94.06 100 ILE A C 1
ATOM 805 O O . ILE A 1 100 ? 15.911 7.253 -1.818 1.00 94.06 100 ILE A O 1
ATOM 809 N N . SER A 1 101 ? 17.576 8.259 -2.940 1.00 91.12 101 SER A N 1
ATOM 810 C CA . SER A 1 101 ? 18.438 8.465 -1.773 1.00 91.12 101 SER A CA 1
ATOM 811 C C . SER A 1 101 ? 19.301 9.722 -1.932 1.00 91.12 101 SER A C 1
ATOM 813 O O . SER A 1 101 ? 19.510 10.178 -3.069 1.00 91.12 101 SER A O 1
ATOM 815 N N . PRO A 1 102 ? 19.863 10.262 -0.835 1.00 85.75 102 PRO A N 1
ATOM 816 C CA . PRO A 1 102 ? 20.822 11.365 -0.895 1.00 85.75 102 PRO A CA 1
ATOM 817 C C . PRO A 1 102 ? 22.015 11.070 -1.817 1.00 85.75 102 PRO A C 1
ATOM 819 O O . PRO A 1 102 ? 22.441 11.923 -2.596 1.00 85.75 102 PRO A O 1
ATOM 822 N N . GLN A 1 103 ? 22.516 9.832 -1.811 1.00 81.81 103 GLN A N 1
ATOM 823 C CA . GLN A 1 103 ? 23.632 9.393 -2.660 1.00 81.81 103 GLN A CA 1
ATOM 824 C C . GLN A 1 103 ? 23.233 9.343 -4.144 1.00 81.81 103 GLN A C 1
ATOM 826 O O . GLN A 1 103 ? 24.057 9.614 -5.017 1.00 81.81 103 GLN A O 1
ATOM 831 N N . ALA A 1 104 ? 21.956 9.081 -4.441 1.00 77.12 104 ALA A N 1
ATOM 832 C CA . ALA A 1 104 ? 21.382 9.178 -5.783 1.00 77.12 104 ALA A CA 1
ATOM 833 C C . ALA A 1 104 ? 21.008 10.623 -6.180 1.00 77.12 104 ALA A C 1
ATOM 835 O O . ALA A 1 104 ? 20.266 10.830 -7.142 1.00 77.12 104 ALA A O 1
ATOM 836 N N . ARG A 1 105 ? 21.508 11.637 -5.454 1.00 84.56 105 ARG A N 1
ATOM 837 C CA . ARG A 1 105 ? 21.204 13.066 -5.658 1.00 84.56 105 ARG A CA 1
ATOM 838 C C . ARG A 1 105 ? 19.701 13.349 -5.675 1.00 84.56 105 ARG A C 1
ATOM 840 O O . ARG A 1 105 ? 19.245 14.180 -6.459 1.00 84.56 105 ARG A O 1
ATOM 847 N N . ASN A 1 106 ? 18.940 12.622 -4.855 1.00 85.25 106 ASN A N 1
ATOM 848 C CA . ASN A 1 106 ? 17.484 12.718 -4.784 1.00 85.25 106 ASN A CA 1
ATOM 849 C C . ASN A 1 106 ? 16.791 12.519 -6.143 1.00 85.25 106 ASN A C 1
ATOM 851 O O . ASN A 1 106 ? 15.781 13.152 -6.440 1.00 85.25 106 ASN A O 1
ATOM 855 N N . LYS A 1 107 ? 17.333 11.632 -6.984 1.00 91.62 107 LYS A N 1
ATOM 856 C CA . LYS A 1 107 ? 16.667 11.172 -8.204 1.00 91.62 107 LYS A CA 1
ATOM 857 C C . LYS A 1 107 ? 16.226 9.729 -8.045 1.00 91.62 107 LYS A C 1
ATOM 859 O O . LYS A 1 107 ? 16.963 8.906 -7.505 1.00 91.62 107 LYS A O 1
ATOM 864 N N . TRP A 1 108 ? 15.043 9.429 -8.570 1.00 93.88 108 TRP A N 1
ATOM 865 C CA . TRP A 1 108 ? 14.574 8.059 -8.698 1.00 93.88 108 TRP A CA 1
ATOM 866 C C . TRP A 1 108 ? 15.452 7.291 -9.685 1.00 93.88 108 TRP A C 1
ATOM 868 O O . TRP A 1 108 ? 15.643 7.704 -10.830 1.00 93.88 108 TRP A O 1
ATOM 878 N N . VAL A 1 109 ? 15.988 6.164 -9.232 1.00 92.19 109 VAL A N 1
ATOM 879 C CA . VAL A 1 109 ? 16.840 5.269 -10.018 1.00 92.19 109 VAL A CA 1
ATOM 880 C C . VAL A 1 109 ? 16.333 3.830 -9.924 1.00 92.19 109 VAL A C 1
ATOM 882 O O . VAL A 1 109 ? 15.540 3.487 -9.045 1.00 92.19 109 VAL A O 1
ATOM 885 N N . ALA A 1 110 ? 16.742 2.981 -10.872 1.00 90.19 110 ALA A N 1
ATOM 886 C CA . ALA A 1 110 ? 16.473 1.544 -10.806 1.00 90.19 110 ALA A CA 1
ATOM 887 C C . ALA A 1 110 ? 17.112 0.943 -9.550 1.00 90.19 110 ALA A C 1
ATOM 889 O O . ALA A 1 110 ? 18.275 1.225 -9.263 1.00 90.19 110 ALA A O 1
ATOM 890 N N . GLY A 1 111 ? 16.353 0.131 -8.818 1.00 83.38 111 GLY A N 1
ATOM 891 C CA . GLY A 1 111 ? 16.854 -0.556 -7.639 1.00 83.38 111 GLY A CA 1
ATOM 892 C C . GLY A 1 111 ? 17.496 -1.908 -7.929 1.00 83.38 111 GLY A C 1
ATOM 893 O O . GLY A 1 111 ? 17.885 -2.233 -9.054 1.00 83.38 111 GLY A O 1
ATOM 894 N N . ARG A 1 112 ? 17.668 -2.689 -6.863 1.00 74.12 112 ARG A N 1
ATOM 895 C CA . ARG A 1 112 ? 18.481 -3.915 -6.867 1.00 74.12 112 ARG A CA 1
ATOM 896 C C . ARG A 1 112 ? 17.736 -5.117 -7.440 1.00 74.12 112 ARG A C 1
ATOM 898 O O . ARG A 1 112 ? 18.372 -6.102 -7.802 1.00 74.12 112 ARG A O 1
ATOM 905 N N . LEU A 1 113 ? 16.407 -5.068 -7.559 1.00 65.50 113 LEU A N 1
ATOM 906 C CA . LEU A 1 113 ? 15.634 -6.133 -8.212 1.00 65.50 113 LEU A CA 1
ATOM 907 C C . LEU A 1 113 ? 15.802 -6.141 -9.736 1.00 65.50 113 LEU A C 1
ATOM 909 O O . LEU A 1 113 ? 15.288 -7.038 -10.408 1.00 65.50 113 LEU A O 1
ATOM 913 N N . PHE A 1 114 ? 16.528 -5.168 -10.286 1.00 59.94 114 PHE A N 1
ATOM 914 C CA . PHE A 1 114 ? 16.766 -5.040 -11.714 1.00 59.94 114 PHE A CA 1
ATOM 915 C C . PHE A 1 114 ? 17.791 -6.052 -12.266 1.00 59.94 114 PHE A C 1
ATOM 917 O O . PHE A 1 114 ? 17.641 -6.478 -13.409 1.00 59.94 114 PHE A O 1
ATOM 924 N N . SER A 1 115 ? 18.803 -6.471 -11.488 1.00 56.31 115 SER A N 1
ATOM 925 C CA . SER A 1 115 ? 20.017 -7.104 -12.044 1.00 56.31 115 SER A CA 1
ATOM 926 C C . SER A 1 115 ? 20.042 -8.638 -12.126 1.00 56.31 115 SER A C 1
ATOM 928 O O . SER A 1 115 ? 20.766 -9.158 -12.967 1.00 56.31 115 SER A O 1
ATOM 930 N N . ASP A 1 116 ? 19.263 -9.388 -11.333 1.00 52.25 116 ASP A N 1
ATOM 931 C CA . ASP A 1 116 ? 19.477 -10.843 -11.195 1.00 52.25 116 ASP A CA 1
ATOM 932 C C . ASP A 1 116 ? 18.183 -11.662 -11.304 1.00 52.25 116 ASP A C 1
ATOM 934 O O . ASP A 1 116 ? 17.409 -11.729 -10.354 1.00 52.25 116 ASP A O 1
ATOM 938 N N . ARG A 1 117 ? 17.940 -12.320 -12.449 1.00 60.91 117 ARG A N 1
ATOM 939 C CA . ARG A 1 117 ? 16.872 -13.329 -12.700 1.00 60.91 117 ARG A CA 1
ATOM 940 C C . ARG A 1 117 ? 15.414 -12.937 -12.367 1.00 60.91 117 ARG A C 1
ATOM 942 O O . ARG A 1 117 ? 14.523 -13.756 -12.580 1.00 60.91 117 ARG A O 1
ATOM 949 N N . GLY A 1 118 ? 15.162 -11.708 -11.908 1.00 74.12 118 GLY A N 1
ATOM 950 C CA . GLY A 1 118 ? 13.850 -11.200 -11.495 1.00 74.12 118 GLY A CA 1
ATOM 951 C C . GLY A 1 118 ? 13.200 -12.035 -10.381 1.00 74.12 118 GLY A C 1
ATOM 952 O O . GLY A 1 118 ? 13.712 -13.077 -9.983 1.00 74.12 118 GLY A O 1
ATOM 953 N N . ILE A 1 119 ? 12.101 -11.562 -9.801 1.00 89.38 119 ILE A N 1
ATOM 954 C CA . ILE A 1 119 ? 11.176 -12.418 -9.037 1.00 89.38 119 ILE A CA 1
ATOM 955 C C . ILE A 1 119 ? 9.887 -12.411 -9.831 1.00 89.38 119 ILE A C 1
ATOM 957 O O . ILE A 1 119 ? 9.273 -11.357 -9.965 1.00 89.38 119 ILE A O 1
ATOM 961 N N . LYS A 1 120 ? 9.520 -13.550 -10.418 1.00 91.88 120 LYS A N 1
ATOM 962 C CA . LYS A 1 120 ? 8.268 -13.655 -11.162 1.00 91.88 120 LYS A CA 1
ATOM 963 C C . LYS A 1 120 ? 7.129 -13.833 -10.166 1.00 91.88 120 LYS A C 1
ATOM 965 O O . LYS A 1 120 ? 7.161 -14.760 -9.364 1.00 91.88 120 LYS A O 1
ATOM 970 N N . VAL A 1 121 ? 6.149 -12.945 -10.219 1.00 94.12 121 VAL A N 1
ATOM 971 C CA . VAL A 1 121 ? 4.987 -12.950 -9.324 1.00 94.12 121 VAL A CA 1
ATOM 972 C C . VAL A 1 121 ? 3.736 -13.380 -10.079 1.00 94.12 121 VAL A C 1
ATOM 974 O O . VAL A 1 121 ? 3.706 -13.383 -11.314 1.00 94.12 121 VAL A O 1
ATOM 977 N N . ALA A 1 122 ? 2.675 -13.722 -9.352 1.00 95.62 122 ALA A N 1
ATOM 978 C CA . ALA A 1 122 ? 1.385 -13.927 -9.985 1.00 95.62 122 ALA A CA 1
ATOM 979 C C . ALA A 1 122 ? 0.872 -12.638 -10.638 1.00 95.62 122 ALA A C 1
ATOM 981 O O . ALA A 1 122 ? 0.996 -11.541 -10.090 1.00 95.62 122 ALA A O 1
ATOM 982 N N . GLN A 1 123 ? 0.228 -12.765 -11.798 1.00 95.38 123 GLN A N 1
ATOM 983 C CA . GLN A 1 123 ? -0.291 -11.615 -12.548 1.00 95.38 123 GLN A CA 1
ATOM 984 C C . GLN A 1 123 ? -1.337 -10.795 -11.776 1.00 95.38 123 GLN A C 1
ATOM 986 O O . GLN A 1 123 ? -1.463 -9.593 -12.004 1.00 95.38 123 GLN A O 1
ATOM 991 N N . TYR A 1 124 ? -2.037 -11.431 -10.838 1.00 94.75 124 TYR A N 1
ATOM 992 C CA . TYR A 1 124 ? -3.020 -10.825 -9.940 1.00 94.75 124 TYR A CA 1
ATOM 993 C C . TYR A 1 124 ? -2.442 -10.430 -8.572 1.00 94.75 124 TYR A C 1
ATOM 995 O O . TYR A 1 124 ? -3.179 -9.889 -7.751 1.00 94.75 124 TYR A O 1
ATOM 1003 N N . SER A 1 125 ? -1.157 -10.706 -8.303 1.00 96.50 125 SER A N 1
ATOM 1004 C CA . SER A 1 125 ? -0.534 -10.445 -7.002 1.00 96.50 125 SER A CA 1
ATOM 1005 C C . SER A 1 125 ? -0.740 -8.995 -6.581 1.00 96.50 125 SER A C 1
ATOM 1007 O O . SER A 1 125 ? -0.499 -8.071 -7.359 1.00 96.50 125 SER A O 1
ATOM 1009 N N . LYS A 1 126 ? -1.126 -8.794 -5.322 1.00 97.06 126 LYS A N 1
ATOM 1010 C CA . LYS A 1 126 ? -0.930 -7.519 -4.627 1.00 97.06 126 LYS A CA 1
ATOM 1011 C C . LYS A 1 126 ? 0.458 -7.504 -3.990 1.00 97.06 126 LYS A C 1
ATOM 1013 O O . LYS A 1 126 ? 1.150 -8.523 -4.016 1.00 97.06 126 LYS A O 1
ATOM 1018 N N . LEU A 1 127 ? 0.888 -6.354 -3.487 1.00 97.56 127 LEU A N 1
ATOM 1019 C CA . LEU A 1 127 ? 2.176 -6.203 -2.816 1.00 97.56 127 LEU A CA 1
ATOM 1020 C C . LEU A 1 127 ? 1.960 -5.569 -1.447 1.00 97.56 127 LEU A C 1
ATOM 1022 O O . LEU A 1 127 ? 1.112 -4.695 -1.302 1.00 97.56 127 LEU A O 1
ATOM 1026 N N . ALA A 1 128 ? 2.767 -5.979 -0.476 1.00 97.12 128 ALA A N 1
ATOM 1027 C CA . ALA A 1 128 ? 2.947 -5.257 0.776 1.00 97.12 128 ALA A CA 1
ATOM 1028 C C . ALA A 1 128 ? 4.441 -5.140 1.057 1.00 97.12 128 ALA A C 1
ATOM 1030 O O . ALA A 1 128 ? 5.179 -6.098 0.845 1.00 97.12 128 ALA A O 1
ATOM 1031 N N . ALA A 1 129 ? 4.890 -3.991 1.546 1.00 95.69 129 ALA A N 1
ATOM 1032 C CA . ALA A 1 129 ? 6.273 -3.782 1.945 1.00 95.69 129 ALA A CA 1
ATOM 1033 C C . ALA A 1 129 ? 6.306 -3.144 3.330 1.00 95.69 129 ALA A C 1
ATOM 1035 O O . ALA A 1 129 ? 5.435 -2.349 3.675 1.00 95.69 129 ALA A O 1
ATOM 1036 N N . ILE A 1 130 ? 7.293 -3.526 4.132 1.00 94.94 130 ILE A N 1
ATOM 1037 C CA . ILE A 1 130 ? 7.465 -3.026 5.495 1.00 94.94 130 ILE A CA 1
ATOM 1038 C C . ILE A 1 130 ? 8.955 -2.898 5.799 1.00 94.94 130 ILE A C 1
ATOM 1040 O O . ILE A 1 130 ? 9.743 -3.794 5.479 1.00 94.94 130 ILE A O 1
ATOM 1044 N N . THR A 1 131 ? 9.334 -1.789 6.431 1.00 93.44 131 THR A N 1
ATOM 1045 C CA . THR A 1 131 ? 10.677 -1.609 6.984 1.00 93.44 131 THR A CA 1
ATOM 1046 C C . THR A 1 131 ? 10.748 -2.213 8.376 1.00 93.44 131 THR A C 1
ATOM 1048 O O . THR A 1 131 ? 9.945 -1.876 9.239 1.00 93.44 131 THR A O 1
ATOM 1051 N N . VAL A 1 132 ? 11.726 -3.086 8.594 1.00 91.44 132 VAL A N 1
ATOM 1052 C CA . VAL A 1 132 ? 11.988 -3.811 9.835 1.00 91.44 132 VAL A CA 1
ATOM 1053 C C . VAL A 1 132 ? 13.298 -3.307 10.440 1.00 91.44 132 VAL A C 1
ATOM 1055 O O . VAL A 1 132 ? 14.333 -3.377 9.768 1.00 91.44 132 VAL A O 1
ATOM 1058 N N . PRO A 1 133 ? 13.292 -2.800 11.684 1.00 89.44 133 PRO A N 1
ATOM 1059 C CA . PRO A 1 133 ? 14.521 -2.506 12.412 1.00 89.44 133 PRO A CA 1
ATOM 1060 C C . PRO A 1 133 ? 15.362 -3.773 12.614 1.00 89.44 133 PRO A C 1
ATOM 1062 O O . PRO A 1 133 ? 14.827 -4.861 12.822 1.00 89.44 133 PRO A O 1
ATOM 1065 N N . ASN A 1 134 ? 16.685 -3.647 12.570 1.00 85.88 134 ASN A N 1
ATOM 1066 C CA . ASN A 1 134 ? 17.605 -4.717 12.937 1.00 85.88 134 ASN A CA 1
ATOM 1067 C C . ASN A 1 134 ? 18.819 -4.155 13.692 1.00 85.88 134 ASN A C 1
ATOM 1069 O O . ASN A 1 134 ? 19.015 -2.944 13.773 1.00 85.88 134 ASN A O 1
ATOM 1073 N N . ARG A 1 135 ? 19.669 -5.040 14.230 1.00 83.00 135 ARG A N 1
ATOM 1074 C CA . ARG A 1 135 ? 20.825 -4.644 15.061 1.00 83.00 135 ARG A CA 1
ATOM 1075 C C . ARG A 1 135 ? 21.814 -3.695 14.372 1.00 83.00 135 ARG A C 1
ATOM 1077 O O . ARG A 1 135 ? 22.574 -3.029 15.065 1.00 83.00 135 ARG A O 1
ATOM 1084 N N . TRP A 1 136 ? 21.842 -3.670 13.043 1.00 82.06 136 TRP A N 1
ATOM 1085 C CA . TRP A 1 136 ? 22.822 -2.941 12.237 1.00 82.06 136 TRP A CA 1
ATOM 1086 C C . TRP A 1 136 ? 22.193 -1.876 11.330 1.00 82.06 136 TRP A C 1
ATOM 1088 O O . TRP A 1 136 ? 22.882 -1.353 10.460 1.00 82.06 136 TRP A O 1
ATOM 1098 N N . GLY A 1 137 ? 20.908 -1.561 11.513 1.00 87.75 137 GLY A N 1
ATOM 1099 C CA . GLY A 1 137 ? 20.181 -0.602 10.685 1.00 87.75 137 GLY A CA 1
ATOM 1100 C C . GLY A 1 137 ? 18.778 -1.099 10.370 1.00 87.75 137 GLY A C 1
ATOM 1101 O O . GLY A 1 137 ? 18.009 -1.454 11.264 1.00 87.75 137 GLY A O 1
ATOM 1102 N N . THR A 1 138 ? 18.432 -1.125 9.086 1.00 90.88 138 THR A N 1
ATOM 1103 C CA . THR A 1 138 ? 17.080 -1.496 8.641 1.00 90.88 138 THR A CA 1
ATOM 1104 C C . THR A 1 138 ? 17.079 -2.615 7.604 1.00 90.88 138 THR A C 1
ATOM 1106 O O . THR A 1 138 ? 18.094 -2.985 7.004 1.00 90.88 138 THR A O 1
ATOM 1109 N N . SER A 1 139 ? 15.923 -3.244 7.437 1.00 91.06 139 SER A N 1
ATOM 1110 C CA . SER A 1 139 ? 15.650 -4.210 6.379 1.00 91.06 139 SER A CA 1
ATOM 1111 C C . SER A 1 139 ? 14.287 -3.941 5.769 1.00 91.06 139 SER A C 1
ATOM 1113 O O . SER A 1 139 ? 13.394 -3.472 6.459 1.00 91.06 139 SER A O 1
ATOM 1115 N N . ILE A 1 140 ? 14.099 -4.267 4.498 1.00 92.88 140 ILE A N 1
ATOM 1116 C CA . ILE A 1 140 ? 12.781 -4.256 3.861 1.00 92.88 140 ILE A CA 1
ATOM 1117 C C . ILE A 1 140 ? 12.333 -5.699 3.679 1.00 92.88 140 ILE A C 1
ATOM 1119 O O . ILE A 1 140 ? 13.111 -6.519 3.194 1.00 92.88 140 ILE A O 1
ATOM 1123 N N . CYS A 1 141 ? 11.079 -5.986 4.013 1.00 93.19 141 CYS A N 1
ATOM 1124 C CA . CYS A 1 141 ? 10.401 -7.227 3.661 1.00 93.19 141 CYS A CA 1
ATOM 1125 C C . CYS A 1 141 ? 9.273 -6.912 2.673 1.00 93.19 141 CYS A C 1
ATOM 1127 O O . CYS A 1 141 ? 8.418 -6.080 2.980 1.00 93.19 141 CYS A O 1
ATOM 1129 N N . VAL A 1 142 ? 9.277 -7.547 1.499 1.00 94.81 142 VAL A N 1
ATOM 1130 C CA . VAL A 1 142 ? 8.240 -7.379 0.467 1.00 94.81 142 VAL A CA 1
ATOM 1131 C C . VAL A 1 142 ? 7.487 -8.685 0.287 1.00 94.81 142 VAL A C 1
ATOM 1133 O O . VAL A 1 142 ? 8.094 -9.683 -0.091 1.00 94.81 142 VAL A O 1
ATOM 1136 N N . TYR A 1 143 ? 6.180 -8.664 0.521 1.00 95.25 143 TYR A N 1
ATOM 1137 C CA . TYR A 1 143 ? 5.270 -9.793 0.369 1.00 95.25 143 TYR A CA 1
ATOM 1138 C C . TYR A 1 143 ? 4.559 -9.750 -0.979 1.00 95.25 143 TYR A C 1
ATOM 1140 O O . TYR A 1 143 ? 4.125 -8.687 -1.431 1.00 95.25 143 TYR A O 1
ATOM 1148 N N . TYR A 1 144 ? 4.414 -10.917 -1.597 1.00 95.25 144 TYR A N 1
ATOM 1149 C CA . TYR A 1 144 ? 3.765 -11.092 -2.890 1.00 95.25 144 TYR A CA 1
ATOM 1150 C C . TYR A 1 144 ? 3.173 -12.495 -3.007 1.00 95.25 144 TYR A C 1
ATOM 1152 O O . TYR A 1 144 ? 3.586 -13.425 -2.320 1.00 95.25 144 TYR A O 1
ATOM 1160 N N . GLN A 1 145 ? 2.208 -12.649 -3.903 1.00 94.75 145 GLN A N 1
ATOM 1161 C CA . GLN A 1 145 ? 1.586 -13.924 -4.212 1.00 94.75 145 GLN A CA 1
ATOM 1162 C C . GLN A 1 145 ? 2.297 -14.600 -5.388 1.00 94.75 145 GLN A C 1
ATOM 1164 O O . GLN A 1 145 ? 2.564 -13.968 -6.419 1.00 94.75 145 GLN A O 1
ATOM 1169 N N . ILE A 1 146 ? 2.588 -15.892 -5.242 1.00 92.12 146 ILE A N 1
ATOM 1170 C CA . ILE A 1 146 ? 3.229 -16.695 -6.287 1.00 92.12 146 ILE A CA 1
ATOM 1171 C C . ILE A 1 146 ? 2.209 -17.327 -7.236 1.00 92.12 146 ILE A C 1
ATOM 1173 O O . ILE A 1 146 ? 1.016 -17.428 -6.943 1.00 92.12 146 ILE A O 1
ATOM 1177 N N . LEU A 1 147 ? 2.697 -17.746 -8.404 1.00 88.38 147 LEU A N 1
ATOM 1178 C CA . LEU A 1 147 ? 1.943 -18.602 -9.317 1.00 88.38 147 LEU A CA 1
ATOM 1179 C C . LEU A 1 147 ? 1.898 -20.021 -8.737 1.00 88.38 147 LEU A C 1
ATOM 1181 O O . LEU A 1 147 ? 2.948 -20.597 -8.458 1.00 88.38 147 LEU A O 1
ATOM 1185 N N . GLY A 1 148 ? 0.703 -20.581 -8.586 1.00 85.75 148 GLY A N 1
ATOM 1186 C CA . GLY A 1 148 ? 0.509 -21.925 -8.048 1.00 85.75 148 GLY A CA 1
ATOM 1187 C C . GLY A 1 148 ? -0.935 -22.164 -7.626 1.00 85.75 148 GLY A C 1
ATOM 1188 O O . GLY A 1 148 ? -1.700 -21.218 -7.428 1.00 85.75 148 GLY A O 1
ATOM 1189 N N . GLU A 1 149 ? -1.309 -23.434 -7.489 1.00 84.44 149 GLU A N 1
ATOM 1190 C CA . GLU A 1 149 ? -2.637 -23.833 -7.004 1.00 84.44 149 GLU A CA 1
ATOM 1191 C C . GLU A 1 149 ? -2.854 -23.428 -5.540 1.00 84.44 149 GLU A C 1
ATOM 1193 O O . GLU A 1 149 ? -3.959 -23.056 -5.162 1.00 84.44 149 GLU A O 1
ATOM 1198 N N . ASP A 1 150 ? -1.784 -23.411 -4.742 1.00 86.06 150 ASP A N 1
ATOM 1199 C CA . ASP A 1 150 ? -1.800 -23.029 -3.327 1.00 86.06 150 ASP A CA 1
ATOM 1200 C C . ASP A 1 150 ? -1.862 -21.512 -3.094 1.00 86.06 150 ASP A C 1
ATOM 1202 O O . ASP A 1 150 ? -1.963 -21.079 -1.945 1.00 86.06 150 ASP A O 1
ATOM 1206 N N . ALA A 1 151 ? -1.799 -20.710 -4.167 1.00 87.19 151 ALA A N 1
ATOM 1207 C CA . ALA A 1 151 ? -1.894 -19.253 -4.141 1.00 87.19 151 ALA A CA 1
ATOM 1208 C C . ALA A 1 151 ? -1.011 -18.607 -3.051 1.00 87.19 151 ALA A C 1
ATOM 1210 O O . ALA A 1 151 ? -1.394 -17.590 -2.462 1.00 87.19 151 ALA A O 1
ATOM 1211 N N . ALA A 1 152 ? 0.143 -19.218 -2.757 1.00 90.69 152 ALA A N 1
ATOM 1212 C CA . ALA A 1 152 ? 0.908 -18.917 -1.555 1.00 90.69 152 ALA A CA 1
ATOM 1213 C C . ALA A 1 152 ? 1.461 -17.486 -1.549 1.00 90.69 152 ALA A C 1
ATOM 1215 O O . ALA A 1 152 ? 1.765 -16.904 -2.596 1.00 90.69 152 ALA A O 1
ATOM 1216 N N . ILE A 1 153 ? 1.633 -16.929 -0.349 1.00 92.31 153 ILE A N 1
ATOM 1217 C CA . ILE A 1 153 ? 2.334 -15.654 -0.162 1.00 92.31 153 ILE A CA 1
ATOM 1218 C C . ILE A 1 153 ? 3.789 -15.947 0.210 1.00 92.31 153 ILE A C 1
ATOM 1220 O O . ILE A 1 153 ? 4.062 -16.638 1.194 1.00 92.31 153 ILE A O 1
ATOM 1224 N N . GLU A 1 154 ? 4.714 -15.410 -0.579 1.00 92.19 154 GLU A N 1
ATOM 1225 C CA . GLU A 1 154 ? 6.157 -15.408 -0.332 1.00 92.19 154 GLU A CA 1
ATOM 1226 C C . GLU A 1 154 ? 6.629 -14.009 0.059 1.00 92.19 154 GLU A C 1
ATOM 1228 O O . GLU A 1 154 ? 5.910 -13.019 -0.113 1.00 92.19 154 GLU A O 1
ATOM 1233 N N . SER A 1 155 ? 7.861 -13.917 0.564 1.00 91.50 155 SER A N 1
ATOM 1234 C CA . SER A 1 155 ? 8.514 -12.628 0.737 1.00 91.50 155 SER A CA 1
ATOM 1235 C C . SER A 1 155 ? 9.957 -12.604 0.249 1.00 91.50 155 SER A C 1
ATOM 1237 O O . SER A 1 155 ? 10.640 -13.622 0.139 1.00 91.50 155 SER A O 1
ATOM 1239 N N . VAL A 1 156 ? 10.427 -11.407 -0.087 1.00 90.50 156 VAL A N 1
ATOM 1240 C CA . VAL A 1 156 ? 11.834 -11.122 -0.372 1.00 90.50 156 VAL A CA 1
ATOM 1241 C C . VAL A 1 156 ? 12.332 -10.055 0.590 1.00 90.50 156 VAL A C 1
ATOM 1243 O O . VAL A 1 156 ? 11.648 -9.063 0.842 1.00 90.50 156 VAL A O 1
ATOM 1246 N N . ASN A 1 157 ? 13.530 -10.271 1.128 1.00 89.00 157 ASN A N 1
ATOM 1247 C CA . ASN A 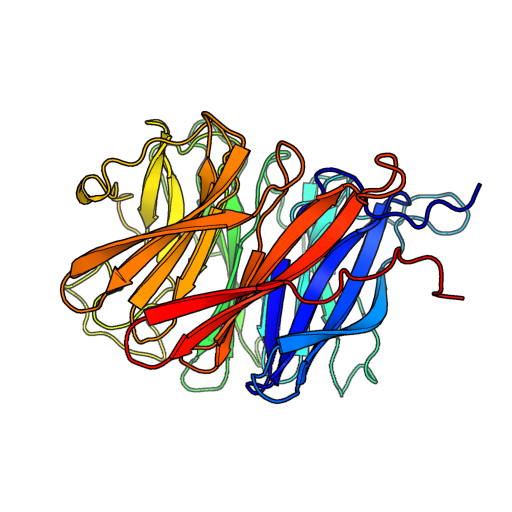1 157 ? 14.152 -9.397 2.106 1.00 89.00 157 ASN A CA 1
ATOM 1248 C C . ASN A 1 157 ? 15.385 -8.691 1.537 1.00 89.00 157 ASN A C 1
ATOM 1250 O O . ASN A 1 157 ? 16.207 -9.291 0.835 1.00 89.00 157 ASN A O 1
ATOM 1254 N N . PHE A 1 158 ? 15.532 -7.426 1.916 1.00 84.69 158 PHE A N 1
ATOM 1255 C CA . PHE A 1 158 ? 16.697 -6.590 1.646 1.00 84.69 158 PHE A CA 1
ATOM 1256 C C . PHE A 1 158 ? 17.257 -6.114 2.970 1.00 84.69 158 PHE A C 1
ATOM 1258 O O . PHE A 1 158 ? 16.503 -5.601 3.793 1.00 84.69 158 PHE A O 1
ATOM 1265 N N . LYS A 1 159 ? 18.566 -6.241 3.166 1.00 85.44 159 LYS A N 1
ATOM 1266 C CA . LYS A 1 159 ? 19.235 -5.706 4.351 1.00 85.44 159 LYS A CA 1
ATOM 1267 C C . LYS A 1 159 ? 20.193 -4.600 3.952 1.00 85.44 159 LYS A C 1
ATOM 1269 O O . LYS A 1 159 ? 20.828 -4.649 2.894 1.00 85.44 159 LYS A O 1
ATOM 1274 N N . GLU A 1 160 ? 20.294 -3.605 4.816 1.00 81.19 160 GLU A N 1
ATOM 1275 C CA . GLU A 1 160 ? 21.273 -2.541 4.680 1.00 81.19 160 GLU A CA 1
ATOM 1276 C C . GLU A 1 160 ? 22.693 -3.131 4.657 1.00 81.19 160 GLU A C 1
ATOM 1278 O O . GLU A 1 160 ? 22.981 -4.129 5.318 1.00 81.19 160 GLU A O 1
ATOM 1283 N N . GLY A 1 161 ? 23.563 -2.592 3.800 1.00 75.69 161 GLY A N 1
ATOM 1284 C CA . GLY A 1 161 ? 24.928 -3.101 3.609 1.00 75.69 161 GLY A CA 1
ATOM 1285 C C . GLY A 1 161 ? 25.062 -4.441 2.864 1.00 75.69 161 GLY A C 1
ATOM 1286 O O . GLY A 1 161 ? 26.163 -4.779 2.436 1.00 75.69 161 GLY A O 1
ATOM 1287 N N . GLN A 1 162 ? 23.982 -5.195 2.633 1.00 75.19 162 GLN A N 1
ATOM 1288 C CA . GLN A 1 162 ? 24.045 -6.434 1.849 1.00 75.19 162 GLN A CA 1
ATOM 1289 C C . GLN A 1 162 ? 23.826 -6.172 0.360 1.00 75.19 162 GLN A C 1
ATOM 1291 O O . GLN A 1 162 ? 22.887 -5.483 -0.022 1.00 75.19 162 GLN A O 1
ATOM 1296 N N . SER A 1 163 ? 24.661 -6.756 -0.502 1.00 63.97 163 SER A N 1
ATOM 1297 C CA . SER A 1 163 ? 24.528 -6.634 -1.963 1.00 63.97 163 SER A CA 1
ATOM 1298 C C . SER A 1 163 ? 23.496 -7.586 -2.571 1.00 63.97 163 SER A C 1
ATOM 1300 O O . SER A 1 163 ? 23.072 -7.379 -3.704 1.00 63.97 163 SER A O 1
ATOM 1302 N N . ARG A 1 164 ? 23.081 -8.624 -1.835 1.00 69.12 164 ARG A N 1
ATOM 1303 C CA . ARG A 1 164 ? 22.162 -9.663 -2.315 1.00 69.12 164 ARG A CA 1
ATOM 1304 C C . ARG A 1 164 ? 20.826 -9.596 -1.589 1.00 69.12 164 ARG A C 1
ATOM 1306 O O . ARG A 1 164 ? 20.769 -9.297 -0.401 1.00 69.12 164 ARG A O 1
ATOM 1313 N N . ARG A 1 165 ? 19.763 -9.916 -2.324 1.00 77.06 165 ARG A N 1
ATOM 1314 C CA . ARG A 1 165 ? 18.430 -10.179 -1.773 1.00 77.06 165 ARG A CA 1
ATOM 1315 C C . ARG A 1 165 ? 18.359 -11.593 -1.200 1.00 77.06 165 ARG A C 1
ATOM 1317 O O . ARG A 1 165 ? 18.971 -12.512 -1.747 1.00 77.06 165 ARG A O 1
ATOM 1324 N N . GLU A 1 166 ? 17.563 -11.769 -0.156 1.00 80.50 166 GLU A N 1
ATOM 1325 C CA . GLU A 1 166 ? 17.259 -13.076 0.427 1.00 80.50 166 GLU A CA 1
ATOM 1326 C C . GLU A 1 166 ? 15.778 -13.384 0.186 1.00 80.50 166 GLU A C 1
ATOM 1328 O O . GLU A 1 166 ? 14.904 -12.696 0.713 1.00 80.50 166 GLU A O 1
ATOM 1333 N N . VAL A 1 167 ? 15.482 -14.400 -0.629 1.00 76.38 167 VAL A N 1
ATOM 1334 C CA . VAL A 1 167 ? 14.105 -14.895 -0.761 1.00 76.38 167 VAL A CA 1
ATOM 1335 C C . VAL A 1 167 ? 13.773 -15.692 0.491 1.00 76.38 167 VAL A C 1
ATOM 1337 O O . VAL A 1 167 ? 14.481 -16.641 0.840 1.00 76.38 167 VAL A O 1
ATOM 1340 N N . ASP A 1 168 ? 12.701 -15.300 1.168 1.00 75.81 168 ASP A N 1
ATOM 1341 C CA . ASP A 1 168 ? 12.195 -16.038 2.304 1.00 75.81 168 ASP A CA 1
ATOM 1342 C C . ASP A 1 168 ? 11.388 -17.237 1.809 1.00 75.81 168 ASP A C 1
ATOM 1344 O O . ASP A 1 168 ? 10.305 -17.105 1.246 1.00 75.81 168 ASP A O 1
ATOM 1348 N N . THR A 1 169 ? 11.916 -18.436 2.034 1.00 68.06 169 THR A N 1
ATOM 1349 C CA . THR A 1 169 ? 11.231 -19.686 1.669 1.00 68.06 169 THR A CA 1
ATOM 1350 C C . THR A 1 169 ? 10.080 -20.026 2.618 1.00 68.06 169 THR A C 1
ATOM 1352 O O . THR A 1 169 ? 9.415 -21.052 2.464 1.00 68.06 169 THR A O 1
ATOM 1355 N N . ARG A 1 170 ? 9.843 -19.194 3.638 1.00 72.81 170 ARG A N 1
ATOM 1356 C CA . ARG A 1 170 ? 8.721 -19.324 4.564 1.00 72.81 170 ARG A CA 1
ATOM 1357 C C . ARG A 1 170 ? 7.458 -18.809 3.885 1.00 72.81 170 ARG A C 1
ATOM 1359 O O . ARG A 1 170 ? 7.219 -17.609 3.824 1.00 72.81 170 ARG A O 1
ATOM 1366 N N . ARG A 1 171 ? 6.670 -19.748 3.368 1.00 81.19 171 ARG A N 1
ATOM 1367 C CA . ARG A 1 171 ? 5.424 -19.471 2.656 1.00 81.19 171 ARG A CA 1
ATOM 1368 C C . ARG A 1 171 ? 4.241 -19.436 3.602 1.00 81.19 171 ARG A C 1
ATOM 1370 O O . ARG A 1 171 ? 4.107 -20.296 4.473 1.00 81.19 171 ARG A O 1
ATOM 1377 N N . VAL A 1 172 ? 3.351 -18.491 3.352 1.00 80.56 172 VAL A N 1
ATOM 1378 C CA . VAL A 1 172 ? 1.985 -18.532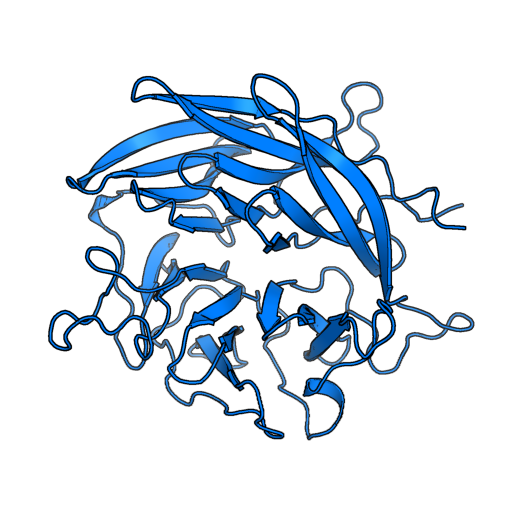 3.861 1.00 80.56 172 VAL A CA 1
ATOM 1379 C C . VAL A 1 172 ? 1.179 -19.406 2.898 1.00 80.56 172 VAL A C 1
ATOM 1381 O O . VAL A 1 172 ? 1.073 -19.069 1.721 1.00 80.56 172 VAL A O 1
ATOM 1384 N N . THR A 1 173 ? 0.682 -20.546 3.381 1.00 75.44 173 THR A N 1
ATOM 1385 C CA . THR A 1 173 ? 0.002 -21.593 2.585 1.00 75.44 173 THR A CA 1
ATOM 1386 C C . THR A 1 173 ? -1.390 -21.895 3.156 1.00 75.44 173 THR A C 1
ATOM 1388 O O . THR A 1 173 ? -1.665 -21.466 4.279 1.00 75.44 173 THR A O 1
ATOM 1391 N N . ASP A 1 174 ? -2.211 -22.640 2.393 1.00 68.31 174 A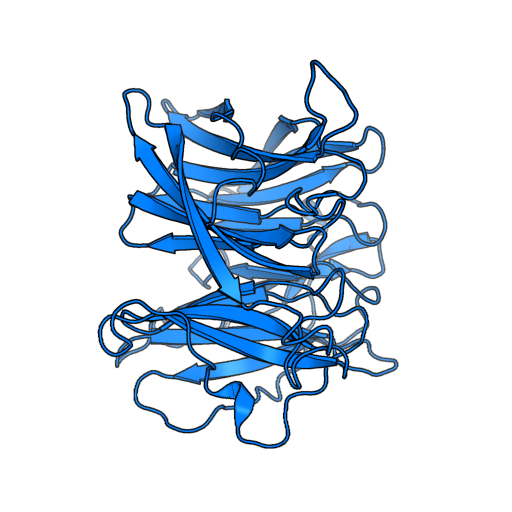SP A N 1
ATOM 1392 C CA . ASP A 1 174 ? -3.674 -22.845 2.536 1.00 68.31 174 ASP A CA 1
ATOM 1393 C C . ASP A 1 174 ? -4.436 -21.660 1.901 1.00 68.31 174 ASP A C 1
ATOM 1395 O O . ASP A 1 174 ? -4.288 -20.533 2.358 1.00 68.31 174 ASP A O 1
ATOM 1399 N N . PRO A 1 175 ? -5.035 -21.805 0.704 1.00 74.56 175 PRO A N 1
ATOM 1400 C CA . PRO A 1 175 ? -4.925 -20.742 -0.289 1.00 74.56 175 PRO A CA 1
ATOM 1401 C C . PRO A 1 175 ? -5.781 -19.521 0.065 1.00 74.56 175 PRO A C 1
ATOM 1403 O O . PRO A 1 175 ? -7.005 -19.637 0.173 1.00 74.56 175 PRO A O 1
ATOM 1406 N N . PRO A 1 176 ? -5.193 -18.318 0.177 1.00 86.12 176 PRO A N 1
ATOM 1407 C CA . PRO A 1 176 ? -5.991 -17.105 0.129 1.00 86.12 176 PRO A CA 1
ATOM 1408 C C . PRO A 1 176 ? -6.614 -16.935 -1.268 1.00 86.12 176 PRO A C 1
ATOM 1410 O O . PRO A 1 176 ? -6.148 -17.543 -2.237 1.00 86.12 176 PRO A O 1
ATOM 1413 N N . PRO A 1 177 ? -7.628 -16.068 -1.430 1.00 91.19 177 PRO A N 1
ATOM 1414 C CA . PRO A 1 177 ? -8.140 -15.715 -2.742 1.00 91.19 177 PRO A CA 1
ATOM 1415 C C . PRO A 1 177 ? -7.005 -15.223 -3.648 1.00 91.19 177 PRO A C 1
ATOM 1417 O O . PRO A 1 177 ? -6.117 -14.472 -3.225 1.00 91.19 177 PRO A O 1
ATOM 1420 N N . TYR A 1 178 ? -7.049 -15.612 -4.919 1.00 93.69 178 TYR A N 1
ATOM 1421 C CA . TYR A 1 178 ? -6.135 -15.090 -5.929 1.00 93.69 178 TYR A CA 1
ATOM 1422 C C . TYR A 1 178 ? -6.248 -13.567 -6.011 1.00 93.69 178 TYR A C 1
ATOM 1424 O O . TYR A 1 178 ? -7.321 -13.025 -6.232 1.00 93.69 178 TYR A O 1
ATOM 1432 N N . GLY A 1 179 ? -5.149 -12.851 -5.816 1.00 93.94 179 GLY A N 1
ATOM 1433 C CA . GLY A 1 179 ? -5.145 -11.393 -5.768 1.00 93.94 179 GLY A CA 1
ATOM 1434 C C . GLY A 1 179 ? -5.749 -10.825 -4.487 1.00 93.94 179 GLY A C 1
ATOM 1435 O O . GLY A 1 179 ? -6.298 -9.722 -4.520 1.00 93.94 179 GLY A O 1
ATOM 1436 N N . THR A 1 180 ? -5.666 -11.561 -3.373 1.00 94.00 180 THR A N 1
ATOM 1437 C CA . THR A 1 180 ? -5.946 -11.018 -2.039 1.00 94.00 180 THR A CA 1
ATOM 1438 C C . THR A 1 180 ? -5.177 -9.718 -1.814 1.00 94.00 180 THR A C 1
ATOM 1440 O O . THR A 1 180 ? -4.002 -9.602 -2.170 1.00 94.00 180 THR A O 1
ATOM 1443 N N . SER A 1 181 ? -5.826 -8.748 -1.172 1.00 93.38 181 SER A N 1
ATOM 1444 C CA . SER A 1 181 ? -5.133 -7.592 -0.606 1.00 93.38 181 SER A CA 1
ATOM 1445 C C . SER A 1 181 ? -4.093 -8.065 0.409 1.00 93.38 181 SER A C 1
ATOM 1447 O O . SER A 1 181 ? -4.329 -9.034 1.133 1.00 93.38 181 SER A O 1
ATOM 1449 N N . LEU A 1 182 ? -2.943 -7.395 0.430 1.00 95.38 182 LEU A N 1
ATOM 1450 C CA . LEU A 1 182 ? -1.844 -7.661 1.351 1.00 95.38 182 LEU A CA 1
ATOM 1451 C C . LEU A 1 182 ? -1.477 -6.355 2.044 1.00 95.38 182 LEU A C 1
ATOM 1453 O O . LEU A 1 182 ? -1.359 -5.318 1.399 1.00 95.38 182 LEU A O 1
ATOM 1457 N N . THR A 1 183 ? -1.238 -6.420 3.344 1.00 96.25 183 THR A N 1
ATOM 1458 C CA . THR A 1 183 ? -0.680 -5.316 4.129 1.00 96.25 183 THR A CA 1
ATOM 1459 C C . THR A 1 183 ? 0.131 -5.907 5.267 1.00 96.25 183 THR A C 1
ATOM 1461 O O . THR A 1 183 ? -0.186 -6.984 5.763 1.00 96.25 183 THR A O 1
ATOM 1464 N N . ALA A 1 184 ? 1.200 -5.239 5.677 1.00 95.06 184 ALA A N 1
ATOM 1465 C CA . ALA A 1 184 ? 2.087 -5.747 6.713 1.00 95.06 184 ALA A CA 1
ATOM 1466 C C . ALA A 1 184 ? 2.290 -4.693 7.795 1.00 95.06 184 ALA A C 1
ATOM 1468 O O . ALA A 1 184 ? 2.292 -3.499 7.513 1.00 95.06 184 ALA A O 1
ATOM 1469 N N . VAL A 1 185 ? 2.480 -5.149 9.028 1.00 94.94 185 VAL A N 1
ATOM 1470 C CA . VAL A 1 185 ? 2.863 -4.300 10.160 1.00 94.94 185 VAL A CA 1
ATOM 1471 C C . VAL A 1 185 ? 4.016 -4.944 10.913 1.00 94.94 185 VAL A C 1
ATOM 1473 O O . VAL A 1 185 ? 4.237 -6.158 10.840 1.00 94.94 185 VAL A O 1
ATOM 1476 N N . LEU A 1 186 ? 4.751 -4.126 11.660 1.00 92.31 186 LEU A N 1
ATOM 1477 C CA . LEU A 1 186 ? 5.773 -4.622 12.569 1.00 92.31 186 LEU A CA 1
ATOM 1478 C C . LEU A 1 186 ? 5.155 -5.529 13.632 1.00 92.31 186 LEU A C 1
ATOM 1480 O O . LEU A 1 186 ? 4.073 -5.262 14.155 1.00 92.31 186 LEU A O 1
ATOM 1484 N N . ALA A 1 187 ? 5.872 -6.594 13.974 1.00 89.19 187 ALA A N 1
ATOM 1485 C CA . ALA A 1 187 ? 5.560 -7.323 15.187 1.00 89.19 187 ALA A CA 1
ATOM 1486 C C . ALA A 1 187 ? 5.874 -6.454 16.410 1.00 89.19 187 ALA A C 1
ATOM 1488 O O . ALA A 1 187 ? 6.826 -5.674 16.412 1.00 89.19 187 ALA A O 1
ATOM 1489 N N . ARG A 1 188 ? 5.063 -6.626 17.447 1.00 86.88 188 ARG A N 1
ATOM 1490 C CA . ARG A 1 188 ? 5.281 -6.141 18.810 1.00 86.88 188 ARG A CA 1
ATOM 1491 C C . ARG A 1 188 ? 4.433 -6.967 19.765 1.00 86.88 188 ARG A C 1
ATOM 1493 O O . ARG A 1 188 ? 3.569 -7.735 19.320 1.00 86.88 188 ARG A O 1
ATOM 1500 N N . ASP A 1 189 ? 4.618 -6.750 21.058 1.00 80.12 189 ASP A N 1
ATOM 1501 C CA . ASP A 1 189 ? 3.725 -7.297 22.074 1.00 80.12 189 ASP A CA 1
ATOM 1502 C C . ASP A 1 189 ? 2.261 -6.940 21.767 1.00 80.12 189 ASP A C 1
ATOM 1504 O O . ASP A 1 189 ? 1.919 -5.800 21.430 1.00 80.12 189 ASP A O 1
ATOM 1508 N N . GLY A 1 190 ? 1.403 -7.960 21.822 1.00 80.75 190 GLY A N 1
ATOM 1509 C CA . GLY A 1 190 ? -0.012 -7.888 21.442 1.00 80.75 190 GLY A CA 1
ATOM 1510 C C . GLY A 1 190 ? -0.309 -8.144 19.957 1.00 80.75 190 GLY A C 1
ATOM 1511 O O . GLY A 1 190 ? -1.426 -8.541 19.646 1.00 80.75 190 GLY A O 1
ATOM 1512 N N . ILE A 1 191 ? 0.668 -7.994 19.052 1.00 85.69 191 ILE A N 1
ATOM 1513 C CA . ILE A 1 191 ? 0.514 -8.261 17.604 1.00 85.69 191 ILE A CA 1
ATOM 1514 C C . ILE A 1 191 ? 1.188 -9.577 17.191 1.00 85.69 191 ILE A C 1
ATOM 1516 O O . ILE A 1 191 ? 0.711 -10.269 16.294 1.00 85.69 191 ILE A O 1
ATOM 1520 N N . GLN A 1 192 ? 2.299 -9.940 17.836 1.00 85.44 192 GLN A N 1
ATOM 1521 C CA . GLN A 1 192 ? 3.054 -11.148 17.511 1.00 85.44 192 GLN A CA 1
ATOM 1522 C C . GLN A 1 192 ? 2.195 -12.419 17.634 1.00 85.44 192 GLN A C 1
ATOM 1524 O O . GLN A 1 192 ? 1.577 -12.687 18.667 1.00 85.44 192 GLN A O 1
ATOM 1529 N N . LEU A 1 193 ? 2.202 -13.242 16.581 1.00 85.00 193 LEU A N 1
ATOM 1530 C CA . LEU A 1 193 ? 1.400 -14.467 16.509 1.00 85.00 193 LEU A CA 1
ATOM 1531 C C . LEU A 1 193 ? 2.097 -15.648 17.180 1.00 85.00 193 LEU A C 1
ATOM 1533 O O . LEU A 1 193 ? 1.439 -16.509 17.781 1.00 85.00 193 LEU A O 1
ATOM 1537 N N . ASN A 1 194 ? 3.427 -15.696 17.077 1.00 81.12 194 ASN A N 1
ATOM 1538 C CA . ASN A 1 194 ? 4.234 -16.727 17.709 1.00 81.12 194 ASN A CA 1
ATOM 1539 C C . ASN A 1 194 ? 4.614 -16.329 19.141 1.00 81.12 194 ASN A C 1
ATOM 1541 O O . ASN A 1 194 ? 5.677 -15.759 19.367 1.00 81.12 194 ASN A O 1
ATOM 1545 N N . LYS A 1 195 ? 3.755 -16.670 20.106 1.00 80.19 195 LYS A N 1
ATOM 1546 C CA . LYS A 1 195 ? 3.976 -16.401 21.537 1.00 80.19 195 LYS A CA 1
ATOM 1547 C C . LYS A 1 195 ? 5.072 -17.264 22.181 1.00 80.19 195 LYS A C 1
ATOM 1549 O O . LYS A 1 195 ? 5.438 -17.006 23.320 1.00 80.19 195 LYS A O 1
ATOM 1554 N N . ALA A 1 196 ? 5.578 -18.289 21.487 1.00 80.12 196 ALA A N 1
ATOM 1555 C CA . ALA A 1 196 ? 6.637 -19.156 22.010 1.00 80.12 196 ALA A CA 1
ATOM 1556 C C . ALA A 1 196 ? 8.035 -18.523 21.904 1.00 80.12 196 ALA A C 1
ATOM 1558 O O . ALA A 1 196 ? 8.970 -18.983 22.554 1.00 80.12 196 ALA A O 1
ATOM 1559 N N . VAL A 1 197 ? 8.185 -17.479 21.084 1.00 78.88 197 VAL A N 1
ATOM 1560 C CA . VAL A 1 197 ? 9.437 -16.736 20.923 1.00 78.88 197 VAL A CA 1
ATOM 1561 C C . VAL A 1 197 ? 9.249 -15.362 21.564 1.00 78.88 197 VAL A C 1
ATOM 1563 O O . VAL A 1 197 ? 8.303 -14.672 21.184 1.00 78.88 197 VAL A O 1
ATOM 1566 N N . PRO A 1 198 ? 10.103 -14.946 22.517 1.00 82.31 198 PRO A N 1
ATOM 1567 C CA . PRO A 1 198 ? 10.054 -13.592 23.055 1.00 82.31 198 PRO A CA 1
ATOM 1568 C C . PRO A 1 198 ? 10.144 -12.555 21.936 1.00 82.31 198 PRO A C 1
ATOM 1570 O O . PRO A 1 198 ? 10.878 -12.753 20.965 1.00 82.31 198 PRO A O 1
ATOM 1573 N N . PHE A 1 199 ? 9.406 -11.458 22.073 1.00 84.38 199 PHE A N 1
ATOM 1574 C CA . PHE A 1 199 ? 9.506 -10.354 21.133 1.00 84.38 199 PHE A CA 1
ATOM 1575 C C . PHE A 1 199 ? 10.932 -9.786 21.136 1.00 84.38 199 PHE A C 1
ATOM 1577 O O . PHE A 1 199 ? 11.459 -9.393 22.176 1.00 84.38 199 PHE A O 1
ATOM 1584 N N . ASP A 1 200 ? 11.545 -9.727 19.955 1.00 84.31 200 ASP A N 1
ATOM 1585 C CA . ASP A 1 200 ? 12.783 -8.986 19.716 1.00 84.31 200 ASP A CA 1
ATOM 1586 C C . ASP A 1 200 ? 12.531 -7.943 18.617 1.00 84.31 200 ASP A C 1
ATOM 1588 O O . ASP A 1 200 ? 12.296 -8.330 17.463 1.00 84.31 200 ASP A O 1
ATOM 1592 N N . PRO A 1 201 ? 12.597 -6.636 18.926 1.00 81.75 201 PRO A N 1
ATOM 1593 C CA . PRO A 1 201 ? 12.358 -5.576 17.947 1.00 81.75 201 PRO A CA 1
ATOM 1594 C C . PRO A 1 201 ? 13.345 -5.592 16.771 1.00 81.75 201 PRO A C 1
ATOM 1596 O O . PRO A 1 201 ? 13.055 -4.989 15.743 1.00 81.75 201 PRO A O 1
ATOM 1599 N N . ASN A 1 202 ? 14.485 -6.281 16.900 1.00 82.69 202 ASN A N 1
ATOM 1600 C CA . ASN A 1 202 ? 15.539 -6.325 15.886 1.00 82.69 202 ASN A CA 1
ATOM 1601 C C . ASN A 1 202 ? 15.528 -7.589 15.015 1.00 82.69 202 ASN A C 1
ATOM 1603 O O . ASN A 1 202 ? 16.369 -7.721 14.122 1.00 82.69 202 ASN A O 1
ATOM 1607 N N . SER A 1 203 ? 14.664 -8.563 15.314 1.00 79.25 203 SER A N 1
ATOM 1608 C CA . SER A 1 203 ? 14.650 -9.849 14.600 1.00 79.25 203 SER A CA 1
ATOM 1609 C C . SER A 1 203 ? 13.262 -10.455 14.392 1.00 79.25 203 SER A C 1
ATOM 1611 O O . SER A 1 203 ? 13.121 -11.402 13.612 1.00 79.25 203 SER A O 1
ATOM 1613 N N . SER A 1 204 ? 12.225 -9.906 15.031 1.00 86.06 204 SER A N 1
ATOM 1614 C CA . SER A 1 204 ? 10.857 -10.389 14.862 1.00 86.06 204 SER A CA 1
ATOM 1615 C C . SER A 1 204 ? 10.352 -10.121 13.450 1.00 86.06 204 SER A C 1
ATOM 1617 O O . SER A 1 204 ? 10.433 -9.008 12.931 1.00 86.06 204 SER A O 1
ATOM 1619 N N . LEU A 1 205 ? 9.786 -11.156 12.830 1.00 87.62 205 LEU A N 1
ATOM 1620 C CA . LEU A 1 205 ? 9.209 -11.035 11.497 1.00 87.62 205 LEU A CA 1
ATOM 1621 C C . LEU A 1 205 ? 7.946 -10.174 11.532 1.00 87.62 205 LEU A C 1
ATOM 1623 O O . LEU A 1 205 ? 7.175 -10.290 12.486 1.00 87.62 205 LEU A O 1
ATOM 1627 N N . PRO A 1 206 ? 7.678 -9.381 10.487 1.00 92.06 206 PRO A N 1
ATOM 1628 C CA . PRO A 1 206 ? 6.409 -8.682 10.350 1.00 92.06 206 PRO A CA 1
ATOM 1629 C C . PRO A 1 206 ? 5.219 -9.640 10.347 1.00 92.06 206 PRO A C 1
ATOM 1631 O O . PRO A 1 206 ? 5.339 -10.807 9.967 1.00 92.06 206 PRO A O 1
ATOM 1634 N N . VAL A 1 207 ? 4.058 -9.115 10.726 1.00 93.44 207 VAL A N 1
ATOM 1635 C CA . VAL A 1 207 ? 2.779 -9.806 10.554 1.00 93.44 207 VAL A CA 1
ATOM 1636 C C . VAL A 1 207 ? 2.149 -9.308 9.262 1.00 93.44 207 VAL A C 1
ATOM 1638 O O . VAL A 1 207 ? 1.963 -8.102 9.087 1.00 93.44 207 VAL A O 1
ATOM 1641 N N . VAL A 1 208 ? 1.832 -10.232 8.358 1.00 93.88 208 VAL A N 1
ATOM 1642 C CA . VAL A 1 208 ? 1.099 -9.942 7.124 1.00 93.88 208 VAL A CA 1
ATOM 1643 C C . VAL A 1 208 ? -0.383 -10.216 7.343 1.00 93.88 208 VAL A C 1
ATOM 1645 O O . VAL A 1 208 ? -0.751 -11.250 7.896 1.00 93.88 208 VAL A O 1
ATOM 1648 N N . TYR A 1 209 ? -1.224 -9.283 6.915 1.00 94.62 209 TYR A N 1
ATOM 1649 C CA . TYR A 1 209 ? -2.677 -9.379 6.908 1.00 94.62 209 TYR A CA 1
ATOM 1650 C C . TYR A 1 209 ? -3.170 -9.535 5.477 1.00 94.62 209 TYR A C 1
ATOM 1652 O O . TYR A 1 209 ? -2.641 -8.914 4.550 1.00 94.62 209 TYR A O 1
ATOM 1660 N N . LEU A 1 210 ? -4.190 -10.369 5.317 1.00 93.88 210 LEU A N 1
ATOM 1661 C CA . LEU A 1 210 ? -4.758 -10.734 4.029 1.00 93.88 210 LEU A CA 1
ATOM 1662 C C . LEU A 1 210 ? -6.237 -11.106 4.159 1.00 93.88 210 LEU A C 1
ATOM 1664 O O . LEU A 1 210 ? -6.728 -11.390 5.252 1.00 93.88 210 LEU A O 1
ATOM 1668 N N . GLN A 1 211 ? -6.942 -11.128 3.034 1.00 92.56 211 GLN A N 1
ATOM 1669 C CA . GLN A 1 211 ? -8.269 -11.719 2.954 1.00 92.56 211 GLN A CA 1
ATOM 1670 C C . GLN A 1 211 ? -8.144 -13.240 2.833 1.00 92.56 211 GLN A C 1
ATOM 1672 O O . GLN A 1 211 ? -7.364 -13.744 2.029 1.00 92.56 211 GLN A O 1
ATOM 1677 N N . TRP A 1 212 ? -8.933 -13.977 3.607 1.00 91.25 212 TRP A N 1
ATOM 1678 C CA . TRP A 1 212 ? -8.993 -15.433 3.543 1.00 91.25 212 TRP A CA 1
ATOM 1679 C C . TRP A 1 212 ? -9.988 -15.941 2.501 1.00 91.25 212 TRP A C 1
ATOM 1681 O O . TRP A 1 212 ? -10.854 -15.193 2.049 1.00 91.25 212 TRP A O 1
ATOM 1691 N N . HIS A 1 213 ? -9.905 -17.221 2.116 1.00 88.12 213 HIS A N 1
ATOM 1692 C CA . HIS A 1 213 ? -10.838 -17.805 1.139 1.00 88.12 213 HIS A CA 1
ATOM 1693 C C . HIS A 1 213 ? -12.296 -17.782 1.628 1.00 88.12 213 HIS A C 1
ATOM 1695 O O . HIS A 1 213 ? -13.222 -17.751 0.822 1.00 88.12 213 HIS A O 1
ATOM 1701 N N . SER A 1 214 ? -12.509 -17.750 2.948 1.00 89.44 214 SER A N 1
ATOM 1702 C CA . SER A 1 214 ? -13.819 -17.544 3.583 1.00 89.44 214 SER A CA 1
ATOM 1703 C C . SER A 1 214 ? -14.297 -16.085 3.554 1.00 89.44 214 SER A C 1
ATOM 1705 O O . SER A 1 214 ? -15.343 -15.776 4.122 1.00 89.44 214 SER A O 1
ATOM 1707 N N . LEU A 1 215 ? -13.544 -15.194 2.899 1.00 91.12 215 LEU A N 1
ATOM 1708 C CA . LEU A 1 215 ? -13.744 -13.744 2.827 1.00 91.12 215 LEU A CA 1
ATOM 1709 C C . LEU A 1 215 ? -13.579 -13.008 4.165 1.00 91.12 215 LEU A C 1
ATOM 1711 O O . LEU A 1 215 ? -13.936 -11.836 4.276 1.00 91.12 215 LEU A O 1
ATOM 1715 N N . GLU A 1 216 ? -13.016 -13.677 5.164 1.00 91.56 216 GLU A N 1
ATOM 1716 C CA . GLU A 1 216 ? -12.699 -13.120 6.479 1.00 91.56 216 GLU A CA 1
ATOM 1717 C C . GLU A 1 216 ? -11.306 -12.479 6.475 1.00 91.56 216 GLU A C 1
ATOM 1719 O O . GLU A 1 216 ? -10.486 -12.734 5.589 1.00 91.56 216 GLU A O 1
ATOM 1724 N N . LEU A 1 217 ? -11.015 -11.651 7.478 1.00 91.75 217 LEU A N 1
ATOM 1725 C CA . LEU A 1 217 ? -9.653 -11.176 7.697 1.00 91.75 217 LEU A CA 1
ATOM 1726 C C . LEU A 1 217 ? -8.797 -12.309 8.267 1.00 91.75 217 LEU A C 1
ATOM 1728 O O . LEU A 1 217 ? -9.222 -13.021 9.178 1.00 91.75 217 LEU A O 1
ATOM 1732 N N . ALA A 1 218 ? -7.568 -12.430 7.788 1.00 92.12 218 ALA A N 1
ATOM 1733 C CA . ALA A 1 218 ? -6.593 -13.346 8.344 1.00 92.12 218 ALA A CA 1
ATOM 1734 C C . ALA A 1 218 ? -5.210 -12.706 8.455 1.00 92.12 218 ALA A C 1
ATOM 1736 O O . ALA A 1 218 ? -4.919 -11.682 7.833 1.00 92.12 218 ALA A O 1
ATOM 1737 N N . HIS A 1 219 ? -4.356 -13.327 9.262 1.00 92.50 219 HIS A N 1
ATOM 1738 C CA . HIS A 1 219 ? -2.975 -12.908 9.443 1.00 92.50 219 HIS A CA 1
ATOM 1739 C C . HIS A 1 219 ? -1.998 -14.085 9.503 1.00 92.50 219 HIS A C 1
ATOM 1741 O O . HIS A 1 219 ? -2.363 -15.218 9.826 1.00 92.50 219 HIS A O 1
ATOM 1747 N N . ALA A 1 220 ? -0.736 -13.814 9.188 1.00 90.75 220 ALA A N 1
ATOM 1748 C CA . ALA A 1 220 ? 0.344 -14.789 9.239 1.00 90.75 220 ALA A CA 1
ATOM 1749 C C . ALA A 1 220 ? 1.674 -14.134 9.630 1.00 90.75 220 ALA A C 1
ATOM 1751 O O . ALA A 1 220 ? 1.879 -12.934 9.446 1.00 90.75 220 ALA A O 1
ATOM 1752 N N . GLN A 1 221 ? 2.589 -14.937 10.176 1.00 88.50 221 GLN A N 1
ATOM 1753 C CA . GLN A 1 221 ? 3.929 -14.509 10.579 1.00 88.50 221 GLN A CA 1
ATOM 1754 C C . GLN A 1 221 ? 4.916 -15.676 10.410 1.00 88.50 221 GLN A C 1
ATOM 1756 O O . GLN A 1 221 ? 4.800 -16.693 11.095 1.00 88.50 221 GLN A O 1
ATOM 1761 N N . GLY A 1 222 ? 5.911 -15.534 9.528 1.00 77.75 222 GLY A N 1
ATOM 1762 C CA . GLY A 1 222 ? 6.950 -16.551 9.295 1.00 77.75 222 GLY A CA 1
ATOM 1763 C C . GLY A 1 222 ? 6.429 -17.902 8.774 1.00 77.75 222 GLY A C 1
ATOM 1764 O O . GLY A 1 222 ? 5.484 -17.943 7.993 1.00 77.75 222 GLY A O 1
ATOM 1765 N N . LYS A 1 223 ? 7.059 -19.020 9.195 1.00 67.38 223 LYS A N 1
ATOM 1766 C CA . LYS A 1 223 ? 6.548 -20.389 8.947 1.00 67.38 223 LYS A CA 1
ATOM 1767 C C . LYS A 1 223 ? 5.415 -20.664 9.928 1.00 67.38 223 LYS A C 1
ATOM 1769 O O . LYS A 1 223 ? 5.644 -21.250 10.983 1.00 67.38 223 LYS A O 1
ATOM 1774 N N . GLY A 1 224 ? 4.221 -20.189 9.623 1.00 64.94 224 GLY A N 1
ATOM 1775 C CA . GLY A 1 224 ? 3.062 -20.393 10.477 1.00 64.94 224 GLY A CA 1
ATOM 1776 C C . GLY A 1 224 ? 1.806 -20.586 9.654 1.00 64.94 224 GLY A C 1
ATOM 1777 O O . GLY A 1 224 ? 1.681 -20.036 8.562 1.00 64.94 224 GLY A O 1
ATOM 1778 N N . THR A 1 225 ? 0.876 -21.364 10.199 1.00 70.25 225 THR A N 1
ATOM 1779 C CA . THR A 1 225 ? -0.482 -21.464 9.674 1.00 70.25 225 THR A CA 1
ATOM 1780 C C . THR A 1 225 ? -1.126 -20.086 9.706 1.00 70.25 225 THR A C 1
ATOM 1782 O O . THR A 1 225 ? -0.987 -19.347 10.688 1.00 70.25 225 THR A O 1
ATOM 1785 N N . VAL A 1 226 ? -1.843 -19.753 8.641 1.00 85.06 226 VAL A N 1
ATOM 1786 C CA . VAL A 1 226 ? -2.700 -18.574 8.621 1.00 85.06 226 VAL A CA 1
ATOM 1787 C C . VAL A 1 226 ? -3.735 -18.699 9.729 1.00 85.06 226 VAL A C 1
ATOM 1789 O O . VAL A 1 226 ? -4.366 -19.744 9.884 1.00 85.06 226 VAL A O 1
ATOM 1792 N N . ARG A 1 227 ? -3.903 -17.639 10.521 1.00 88.19 227 ARG A N 1
ATOM 1793 C CA . ARG A 1 227 ? -4.958 -17.573 11.535 1.00 88.19 227 ARG A CA 1
ATOM 1794 C C . ARG A 1 227 ? -6.022 -16.589 11.088 1.00 88.19 227 ARG A C 1
ATOM 1796 O O . ARG A 1 227 ? -5.720 -15.453 10.722 1.00 88.19 227 ARG A O 1
ATOM 1803 N N . ARG A 1 228 ? -7.270 -17.042 11.115 1.00 89.00 228 ARG A N 1
ATOM 1804 C CA . ARG A 1 228 ? -8.442 -16.209 10.848 1.00 89.00 228 ARG A CA 1
ATOM 1805 C C . ARG A 1 228 ? -8.737 -15.339 12.061 1.00 89.00 228 ARG A C 1
ATOM 1807 O O . ARG A 1 228 ? -8.602 -15.787 13.198 1.00 89.00 228 ARG A O 1
ATOM 1814 N N . MET A 1 229 ? -9.170 -14.112 11.814 1.00 87.12 229 MET A N 1
ATOM 1815 C CA . MET A 1 229 ? -9.597 -13.183 12.857 1.00 87.12 229 MET A CA 1
ATOM 1816 C C . MET A 1 229 ? -11.105 -13.316 13.094 1.00 87.12 229 MET A C 1
ATOM 1818 O O . MET A 1 229 ? -11.877 -12.400 12.818 1.00 87.12 229 MET A O 1
ATOM 1822 N N . GLU A 1 230 ? -11.524 -14.487 13.577 1.00 80.25 230 GLU A N 1
ATOM 1823 C CA . GLU A 1 230 ? -12.940 -14.857 13.743 1.00 80.25 230 GLU A CA 1
ATOM 1824 C C . GLU A 1 230 ? -13.690 -13.920 14.705 1.00 80.25 230 GLU A C 1
ATOM 1826 O O . GLU A 1 230 ? -14.866 -13.620 14.492 1.00 80.25 230 GLU A O 1
ATOM 1831 N N . ASP A 1 231 ? -12.987 -13.379 15.703 1.00 80.25 231 ASP A N 1
ATOM 1832 C CA . ASP A 1 231 ? -13.546 -12.462 16.702 1.00 80.25 231 ASP A CA 1
ATOM 1833 C C . ASP A 1 231 ? -14.081 -11.157 16.097 1.00 80.25 231 ASP A C 1
ATOM 1835 O O . ASP A 1 231 ? -14.998 -10.550 16.653 1.00 80.25 231 ASP A O 1
ATOM 1839 N N . LEU A 1 232 ? -13.560 -10.739 14.935 1.00 81.56 232 LEU A N 1
ATOM 1840 C CA . LEU A 1 232 ? -14.037 -9.536 14.251 1.00 81.56 232 LEU A CA 1
ATOM 1841 C C . LEU A 1 232 ? -15.429 -9.732 13.641 1.00 81.56 232 LEU A C 1
ATOM 1843 O O . LEU A 1 232 ? -16.126 -8.749 13.403 1.00 81.56 232 LEU A O 1
ATOM 1847 N N . LYS A 1 233 ? -15.828 -10.981 13.347 1.00 82.75 233 LYS A N 1
ATOM 1848 C CA . LYS A 1 233 ? -17.072 -11.327 12.628 1.00 82.75 233 LYS A CA 1
ATOM 1849 C C . LYS A 1 233 ? -17.292 -10.506 11.345 1.00 82.75 233 LYS A C 1
ATOM 1851 O O . LYS A 1 233 ? -18.424 -10.322 10.902 1.00 82.75 233 LYS A O 1
ATOM 1856 N N . LEU A 1 234 ? -16.206 -10.022 10.740 1.00 84.12 234 LEU A N 1
ATOM 1857 C CA . LEU A 1 234 ? -16.219 -9.275 9.489 1.00 84.12 234 LEU A CA 1
ATOM 1858 C C . LEU A 1 234 ? -16.076 -10.236 8.315 1.00 84.12 234 LEU A C 1
ATOM 1860 O O . LEU A 1 234 ? -15.155 -11.053 8.273 1.00 84.12 234 LEU A O 1
ATOM 1864 N N . ARG A 1 235 ? -16.964 -10.085 7.334 1.00 88.06 235 ARG A N 1
ATOM 1865 C CA . ARG A 1 235 ? -16.857 -10.719 6.021 1.00 88.06 235 ARG A CA 1
ATOM 1866 C C . ARG A 1 235 ? -16.845 -9.643 4.957 1.00 88.06 235 ARG A C 1
ATOM 1868 O O . ARG A 1 235 ? -17.688 -8.750 4.966 1.00 88.06 235 ARG A O 1
ATOM 1875 N N . PHE A 1 236 ? -15.885 -9.734 4.053 1.00 88.75 236 PHE A N 1
ATOM 1876 C CA . PHE A 1 236 ? -15.657 -8.732 3.023 1.00 88.75 236 PHE A CA 1
ATOM 1877 C C . PHE A 1 236 ? -16.168 -9.197 1.658 1.00 88.75 236 PHE A C 1
ATOM 1879 O O . PHE A 1 236 ? -16.428 -10.381 1.446 1.00 88.75 236 PHE A O 1
ATOM 1886 N N . ALA A 1 237 ? -16.270 -8.276 0.700 1.00 89.06 237 ALA A N 1
ATOM 1887 C CA . ALA A 1 237 ? -16.395 -8.671 -0.698 1.00 89.06 237 ALA A CA 1
ATOM 1888 C C . ALA A 1 237 ? -15.080 -9.316 -1.174 1.00 89.06 237 ALA A C 1
ATOM 1890 O O . ALA A 1 237 ? -14.005 -8.985 -0.663 1.00 89.06 237 ALA A O 1
ATOM 1891 N N . PRO A 1 238 ? -15.116 -10.225 -2.161 1.00 90.31 238 PRO A N 1
ATOM 1892 C CA . PRO A 1 238 ? -13.899 -10.722 -2.790 1.00 90.31 238 PRO A CA 1
ATOM 1893 C C . PRO A 1 238 ? -13.012 -9.573 -3.285 1.00 90.31 238 PRO A C 1
ATOM 1895 O O . PRO A 1 238 ? -13.490 -8.648 -3.941 1.00 90.31 238 PRO A O 1
ATOM 1898 N N . HIS A 1 239 ? -11.716 -9.646 -2.980 1.00 90.56 239 HIS A N 1
ATOM 1899 C CA . HIS A 1 239 ? -10.718 -8.632 -3.335 1.00 90.56 239 HIS A CA 1
ATOM 1900 C C . HIS A 1 239 ? -10.982 -7.250 -2.722 1.00 90.56 239 HIS A C 1
ATOM 1902 O O . HIS A 1 239 ? -10.562 -6.237 -3.289 1.00 90.56 239 HIS A O 1
ATOM 1908 N N . THR A 1 240 ? -11.661 -7.190 -1.569 1.00 91.25 240 THR A N 1
ATOM 1909 C CA . THR A 1 240 ? -11.810 -5.946 -0.807 1.00 91.25 240 THR A CA 1
ATOM 1910 C C . THR A 1 240 ? -10.442 -5.321 -0.559 1.00 91.25 240 THR A C 1
ATOM 1912 O O . THR A 1 240 ? -9.484 -5.993 -0.166 1.00 91.25 240 THR A O 1
ATOM 1915 N N . SER A 1 241 ? -10.358 -4.014 -0.792 1.00 92.75 241 SER A N 1
ATOM 1916 C CA . SER A 1 241 ? -9.182 -3.230 -0.445 1.00 92.75 241 SER A CA 1
ATOM 1917 C C . SER A 1 241 ? -8.986 -3.228 1.071 1.00 92.75 241 SER A C 1
ATOM 1919 O O . SER A 1 241 ? -9.936 -2.958 1.806 1.00 92.75 241 SER A O 1
ATOM 1921 N N . LEU A 1 242 ? -7.776 -3.553 1.527 1.00 93.69 242 LEU A N 1
ATOM 1922 C CA . LEU A 1 242 ? -7.418 -3.656 2.942 1.00 93.69 242 LEU A CA 1
ATOM 1923 C C . LEU A 1 242 ? -6.120 -2.894 3.200 1.00 93.69 242 LEU A C 1
ATOM 1925 O O . LEU A 1 242 ? -5.132 -3.112 2.503 1.00 93.69 242 LEU A O 1
ATOM 1929 N N . SER A 1 243 ? -6.103 -2.072 4.246 1.00 96.56 243 SER A N 1
ATOM 1930 C CA . SER A 1 243 ? -4.882 -1.455 4.768 1.00 96.56 243 SER A CA 1
ATOM 1931 C C . SER A 1 243 ? -4.874 -1.554 6.285 1.00 96.56 243 SER A C 1
ATOM 1933 O O . SER A 1 243 ? -5.896 -1.315 6.925 1.00 96.56 243 SER A O 1
ATOM 1935 N N . VAL A 1 244 ? -3.724 -1.888 6.871 1.00 95.88 244 VAL A N 1
ATOM 1936 C CA . VAL A 1 244 ? -3.583 -2.020 8.328 1.00 95.88 244 VAL A CA 1
ATOM 1937 C C . VAL A 1 244 ? -2.469 -1.125 8.827 1.00 95.88 244 VAL A C 1
ATOM 1939 O O . VAL A 1 244 ? -1.386 -1.098 8.250 1.00 95.88 244 VAL A O 1
ATOM 1942 N N . VAL A 1 245 ? -2.738 -0.404 9.912 1.00 95.12 245 VAL A N 1
ATOM 1943 C CA . VAL A 1 245 ? -1.783 0.500 10.551 1.00 95.12 245 VAL A CA 1
ATOM 1944 C C . VAL A 1 245 ? -1.732 0.212 12.040 1.00 95.12 245 VAL A C 1
ATOM 1946 O O . VAL A 1 245 ? -2.759 0.208 12.715 1.00 95.12 245 VAL A O 1
ATOM 1949 N N . ASP A 1 246 ? -0.527 0.007 12.563 1.00 92.56 246 ASP A N 1
ATOM 1950 C CA . ASP A 1 246 ? -0.289 -0.036 14.003 1.00 92.56 246 ASP A CA 1
ATOM 1951 C C . ASP A 1 246 ? 0.056 1.363 14.525 1.00 92.56 246 ASP A C 1
ATOM 1953 O O . ASP A 1 246 ? 1.128 1.898 14.233 1.00 92.56 246 ASP A O 1
ATOM 1957 N N . ASP A 1 247 ? -0.834 1.945 15.328 1.00 87.81 247 ASP A N 1
ATOM 1958 C CA . ASP A 1 247 ? -0.644 3.257 15.956 1.00 87.81 247 ASP A CA 1
ATOM 1959 C C . ASP A 1 247 ? -0.009 3.175 17.358 1.00 87.81 247 ASP A C 1
ATOM 1961 O O . ASP A 1 247 ? 0.046 4.172 18.070 1.00 87.81 247 ASP A O 1
ATOM 1965 N N . ILE A 1 248 ? 0.478 1.999 17.789 1.00 84.31 248 ILE A N 1
ATOM 1966 C CA . ILE A 1 248 ? 0.973 1.700 19.157 1.00 84.31 248 ILE A CA 1
ATOM 1967 C C . ILE A 1 248 ? -0.165 1.662 20.194 1.00 84.31 248 ILE A C 1
ATOM 1969 O O . ILE A 1 248 ? -0.224 0.759 21.031 1.00 84.31 248 ILE A O 1
ATOM 1973 N N . SER A 1 249 ? -1.101 2.608 20.117 1.00 81.88 249 SER A N 1
ATOM 1974 C CA . SER A 1 249 ? -2.323 2.665 20.927 1.00 81.88 249 SER A CA 1
ATOM 1975 C C . SER A 1 249 ? -3.335 1.564 20.566 1.00 81.88 249 SER A C 1
ATOM 1977 O O . SER A 1 249 ? -4.137 1.140 21.403 1.00 81.88 249 SER A O 1
ATOM 1979 N N . GLY A 1 250 ? -3.269 1.072 19.330 1.00 87.00 250 GLY A N 1
ATOM 1980 C CA . GLY A 1 250 ? -4.128 0.029 18.796 1.00 87.00 250 GLY A CA 1
ATOM 1981 C C . GLY A 1 250 ? -3.825 -0.252 17.329 1.00 87.00 250 GLY A C 1
ATOM 1982 O O . GLY A 1 250 ? -3.069 0.474 16.675 1.00 87.00 250 GLY A O 1
ATOM 1983 N N . LEU A 1 251 ? -4.427 -1.320 16.825 1.00 92.69 251 LEU A N 1
ATOM 1984 C CA . LEU A 1 251 ? -4.295 -1.762 15.446 1.00 92.69 251 LEU A CA 1
ATOM 1985 C C . LEU A 1 251 ? -5.537 -1.345 14.658 1.00 92.69 251 LEU A C 1
ATOM 1987 O O . LEU A 1 251 ? -6.656 -1.693 15.032 1.00 92.69 251 LEU A O 1
ATOM 1991 N N . GLN A 1 252 ? -5.343 -0.570 13.595 1.00 94.50 252 GLN A N 1
ATOM 1992 C CA . GLN A 1 252 ? -6.421 -0.023 12.776 1.00 94.50 252 GLN A CA 1
ATOM 1993 C C . GLN A 1 252 ? -6.502 -0.764 11.445 1.00 94.50 252 GLN A C 1
ATOM 1995 O O . GLN A 1 252 ? -5.512 -0.851 10.722 1.00 94.50 252 GLN A O 1
ATOM 2000 N N . TYR A 1 253 ? -7.693 -1.250 11.116 1.00 94.81 253 TYR A N 1
ATOM 2001 C CA . TYR A 1 253 ? -8.030 -1.925 9.870 1.00 94.81 253 TYR A CA 1
ATOM 2002 C C . TYR A 1 253 ? -8.931 -1.025 9.046 1.00 94.81 253 TYR A C 1
ATOM 2004 O O . TYR A 1 253 ? -10.017 -0.669 9.496 1.00 94.81 253 TYR A O 1
ATOM 2012 N N . PHE A 1 254 ? -8.503 -0.692 7.839 1.00 96.19 254 PHE A N 1
ATOM 2013 C CA . PHE A 1 254 ? -9.278 0.068 6.870 1.00 96.19 254 PHE A CA 1
ATOM 2014 C C . PHE A 1 254 ? -9.733 -0.863 5.763 1.00 96.19 254 PHE A C 1
ATOM 2016 O O . PHE A 1 254 ? -8.920 -1.616 5.222 1.00 96.19 254 PHE A O 1
ATOM 2023 N N . TYR A 1 255 ? -11.016 -0.808 5.428 1.00 94.69 255 TYR A N 1
ATOM 2024 C CA . TYR A 1 255 ? -11.587 -1.643 4.383 1.00 94.69 255 TYR A CA 1
ATOM 2025 C C . TYR A 1 255 ? -12.743 -0.951 3.674 1.00 94.69 255 TYR A C 1
ATOM 2027 O O . TYR A 1 255 ? -13.422 -0.104 4.250 1.00 94.69 255 TYR A O 1
ATOM 2035 N N . THR A 1 256 ? -12.987 -1.342 2.427 1.00 93.25 256 THR A N 1
ATOM 2036 C CA . THR A 1 256 ? -14.199 -0.940 1.705 1.00 93.25 256 THR A CA 1
ATOM 2037 C C . THR A 1 256 ? -15.306 -1.951 1.976 1.00 93.25 256 THR A C 1
ATOM 2039 O O . THR A 1 256 ? -15.117 -3.157 1.783 1.00 93.25 256 THR A O 1
ATOM 2042 N N . SER A 1 257 ? -16.451 -1.466 2.441 1.00 89.25 257 SER A N 1
ATOM 2043 C CA . SER A 1 257 ? -17.637 -2.275 2.691 1.00 89.25 257 SER A CA 1
ATOM 2044 C C . SER A 1 257 ? -18.253 -2.819 1.401 1.00 89.25 257 SER A C 1
ATOM 2046 O O . SER A 1 257 ? -18.206 -2.189 0.344 1.00 89.25 257 SER A O 1
ATOM 2048 N N . SER A 1 258 ? -18.822 -4.020 1.485 1.00 83.94 258 SER A N 1
ATOM 2049 C CA . SER A 1 258 ? -19.408 -4.722 0.340 1.00 83.94 258 SER A CA 1
ATOM 2050 C C . SER A 1 258 ? -20.837 -4.286 0.019 1.00 83.94 258 SER A C 1
ATOM 2052 O O . SER A 1 258 ? -21.277 -4.442 -1.115 1.00 83.94 258 SER A O 1
ATOM 2054 N N . ASP A 1 259 ? -21.559 -3.780 1.014 1.00 85.75 259 ASP A N 1
ATOM 2055 C CA . ASP A 1 259 ? -22.984 -3.458 0.970 1.00 85.75 259 ASP A CA 1
ATOM 2056 C C . ASP A 1 259 ? -23.267 -2.046 0.445 1.00 85.75 259 ASP A C 1
ATOM 2058 O O . ASP A 1 259 ? -24.215 -1.854 -0.312 1.00 85.75 259 ASP A O 1
ATOM 2062 N N . ASP A 1 260 ? -22.441 -1.070 0.817 1.00 88.81 260 ASP A N 1
ATOM 2063 C CA . ASP A 1 260 ? -22.691 0.352 0.545 1.00 88.81 260 ASP A CA 1
ATOM 2064 C C . ASP A 1 260 ? -21.460 1.120 0.027 1.00 88.81 260 ASP A C 1
ATOM 2066 O O . ASP A 1 260 ? -21.541 2.324 -0.213 1.00 88.81 260 ASP A O 1
ATOM 2070 N N . ASN A 1 261 ? -20.336 0.430 -0.219 1.00 90.38 261 ASN A N 1
ATOM 2071 C CA . ASN A 1 261 ? -19.101 1.009 -0.759 1.00 90.38 261 ASN A CA 1
ATOM 2072 C C . ASN A 1 261 ? -18.615 2.232 0.044 1.00 90.38 261 ASN A C 1
ATOM 2074 O O . ASN A 1 261 ? -18.183 3.224 -0.532 1.00 90.38 261 ASN A O 1
ATOM 2078 N N . TYR A 1 262 ? -18.669 2.186 1.373 1.00 93.56 262 TYR A N 1
ATOM 2079 C CA . TYR A 1 262 ? -17.966 3.132 2.236 1.00 93.56 262 TYR A CA 1
ATOM 2080 C C . TYR A 1 262 ? -16.619 2.568 2.682 1.00 93.56 262 TYR A C 1
ATOM 2082 O O . TYR A 1 262 ? -16.448 1.369 2.910 1.00 93.56 262 TYR A O 1
ATOM 2090 N N . VAL A 1 263 ? -15.654 3.460 2.889 1.00 95.00 263 VAL A N 1
ATOM 2091 C CA . VAL A 1 263 ? -14.463 3.129 3.664 1.00 95.00 263 VAL A CA 1
ATOM 2092 C C . VAL A 1 263 ? -14.853 3.070 5.134 1.00 95.00 263 VAL A C 1
ATOM 2094 O O . VAL A 1 263 ? -15.259 4.077 5.718 1.00 95.00 263 VAL A O 1
ATOM 2097 N N . ARG A 1 264 ? -14.711 1.892 5.732 1.00 94.44 264 ARG A N 1
ATOM 2098 C CA . ARG A 1 264 ? -14.918 1.639 7.155 1.00 94.44 264 ARG A CA 1
ATOM 2099 C C . ARG A 1 264 ? -13.580 1.406 7.847 1.00 94.44 264 ARG A C 1
ATOM 2101 O O . ARG A 1 264 ? -12.608 0.955 7.234 1.00 94.44 264 ARG A O 1
ATOM 2108 N N . ARG A 1 265 ? -13.537 1.715 9.139 1.00 94.62 265 ARG A N 1
ATOM 2109 C CA . ARG A 1 265 ? -12.402 1.433 10.018 1.00 94.62 265 ARG A CA 1
ATOM 2110 C C . ARG A 1 265 ? -12.835 0.552 11.177 1.00 94.62 265 ARG A C 1
ATOM 2112 O O . ARG A 1 265 ? -13.907 0.764 11.733 1.00 94.62 265 ARG A O 1
ATOM 2119 N N . VAL A 1 266 ? -11.969 -0.384 11.561 1.00 93.38 266 VAL A N 1
ATOM 2120 C CA . VAL A 1 266 ? -12.019 -1.052 12.865 1.00 93.38 266 VAL A CA 1
ATOM 2121 C C . VAL A 1 266 ? -10.735 -0.810 13.631 1.00 93.38 266 VAL A C 1
ATOM 2123 O O . VAL A 1 266 ? -9.651 -1.000 13.088 1.00 93.38 266 VAL A O 1
ATOM 2126 N N . ILE A 1 267 ? -10.854 -0.409 14.892 1.00 92.00 267 ILE A N 1
ATOM 2127 C CA . ILE A 1 267 ? -9.724 -0.222 15.801 1.00 92.00 267 ILE A CA 1
ATOM 2128 C C . ILE A 1 267 ? -9.770 -1.319 16.849 1.00 92.00 267 ILE A C 1
ATOM 2130 O O . ILE A 1 267 ? -10.718 -1.375 17.623 1.00 92.00 267 ILE A O 1
ATOM 2134 N N . ILE A 1 268 ? -8.737 -2.154 16.910 1.00 90.38 268 ILE A N 1
ATOM 2135 C CA . ILE A 1 268 ? -8.527 -3.090 18.014 1.00 90.38 268 ILE A CA 1
ATOM 2136 C C . ILE A 1 268 ? -7.576 -2.424 19.007 1.00 90.38 268 ILE A C 1
ATOM 2138 O O . ILE A 1 268 ? -6.378 -2.279 18.744 1.00 90.38 268 ILE A O 1
ATOM 2142 N N . LYS A 1 269 ? -8.117 -1.979 20.141 1.00 87.56 269 LYS A N 1
ATOM 2143 C CA . LYS A 1 269 ? -7.344 -1.359 21.224 1.00 87.56 269 LYS A CA 1
ATOM 2144 C C . LYS A 1 269 ? -6.517 -2.402 21.974 1.00 87.56 269 LYS A C 1
ATOM 2146 O O . LYS A 1 269 ? -6.819 -3.593 21.958 1.00 87.56 269 LYS A O 1
ATOM 2151 N N . ASN A 1 270 ? -5.511 -1.945 22.718 1.00 82.81 270 ASN A N 1
ATOM 2152 C CA . ASN A 1 270 ? -4.638 -2.826 23.507 1.00 82.81 270 ASN A CA 1
ATOM 2153 C C . ASN A 1 270 ? -5.378 -3.659 24.579 1.00 82.81 270 ASN A C 1
ATOM 2155 O O . ASN A 1 270 ? -4.875 -4.698 24.993 1.00 82.81 270 ASN A O 1
ATOM 2159 N N . ASN A 1 271 ? -6.569 -3.237 25.016 1.00 82.38 271 ASN A N 1
ATOM 2160 C CA . ASN A 1 271 ? -7.430 -3.995 25.934 1.00 82.38 271 ASN A CA 1
ATOM 2161 C C . ASN A 1 271 ? -8.389 -4.974 25.218 1.00 82.38 271 ASN A C 1
ATOM 2163 O O . ASN A 1 271 ? -9.259 -5.550 25.865 1.00 82.38 271 ASN A O 1
ATOM 2167 N N . GLY A 1 272 ? -8.272 -5.125 23.895 1.00 82.75 272 GLY A N 1
ATOM 2168 C CA . GLY A 1 272 ? -9.144 -5.957 23.065 1.00 82.75 272 GLY A CA 1
ATOM 2169 C C . GLY A 1 272 ? -10.485 -5.318 22.692 1.00 82.75 272 GLY A C 1
ATOM 2170 O O . GLY A 1 272 ? -11.245 -5.925 21.942 1.00 82.75 272 GLY A O 1
ATOM 2171 N N . GLN A 1 273 ? -10.797 -4.106 23.172 1.00 86.44 273 GLN A N 1
ATOM 2172 C CA . GLN A 1 273 ? -12.010 -3.403 22.749 1.00 86.44 273 GLN A CA 1
ATOM 2173 C C . GLN A 1 273 ? -11.924 -3.013 21.274 1.00 86.44 273 GLN A C 1
ATOM 2175 O O . GLN A 1 273 ? -10.871 -2.587 20.791 1.00 86.44 273 GLN A O 1
ATOM 2180 N N . MET A 1 274 ? -13.059 -3.133 20.589 1.00 89.44 274 MET A N 1
ATOM 2181 C CA . MET A 1 274 ? -13.200 -2.801 19.178 1.00 89.44 274 MET A CA 1
ATOM 2182 C C . MET A 1 274 ? -14.040 -1.538 19.000 1.00 89.44 274 MET A C 1
ATOM 2184 O O . MET A 1 274 ? -15.105 -1.417 19.603 1.00 89.44 274 MET A O 1
ATOM 2188 N N . GLU A 1 275 ? -13.582 -0.629 18.145 1.00 90.25 275 GLU A N 1
ATOM 2189 C CA . GLU A 1 275 ? -14.344 0.540 17.688 1.00 90.25 275 GLU A CA 1
ATOM 2190 C C . GLU A 1 275 ? -14.536 0.477 16.176 1.00 90.25 275 GLU A C 1
ATOM 2192 O O . GLU A 1 275 ? -13.648 0.004 15.467 1.00 90.25 275 GLU A O 1
ATOM 2197 N N . PHE A 1 276 ? -15.689 0.943 15.695 1.00 90.88 276 PHE A N 1
ATOM 2198 C CA . PHE A 1 276 ? -16.089 0.887 14.291 1.00 90.88 276 PHE A CA 1
ATOM 2199 C C . PHE A 1 276 ? -16.467 2.283 13.809 1.00 90.88 276 PHE A C 1
ATOM 2201 O O . PHE A 1 276 ? -17.288 2.941 14.443 1.00 90.88 276 PHE A O 1
ATOM 2208 N N . ASP A 1 277 ? -15.940 2.690 12.655 1.00 90.44 277 ASP A N 1
ATOM 2209 C CA . ASP A 1 277 ? -16.241 3.989 12.052 1.00 90.44 277 ASP A CA 1
ATOM 2210 C C . ASP A 1 277 ? -16.543 3.866 10.561 1.00 90.44 277 ASP A C 1
ATOM 2212 O O . ASP A 1 277 ? -16.007 2.999 9.866 1.00 90.44 277 ASP A O 1
ATOM 2216 N N . THR A 1 278 ? -17.345 4.800 10.056 1.00 92.62 278 THR A N 1
ATOM 2217 C CA . THR A 1 278 ? -17.513 5.052 8.620 1.00 92.62 278 THR A CA 1
ATOM 2218 C C . THR A 1 278 ? -16.810 6.359 8.282 1.00 92.62 278 THR A C 1
ATOM 2220 O O . THR A 1 278 ? -17.079 7.379 8.909 1.00 92.62 278 THR A O 1
ATOM 2223 N N . LEU A 1 279 ? -15.880 6.327 7.326 1.00 93.38 279 LEU A N 1
ATOM 2224 C CA . LEU A 1 279 ? -14.915 7.410 7.122 1.00 93.38 279 LEU A CA 1
ATOM 2225 C C . LEU A 1 279 ? -15.136 8.208 5.838 1.00 93.38 279 LEU A C 1
ATOM 2227 O O . LEU A 1 279 ? -15.027 9.432 5.848 1.00 93.38 279 LEU A O 1
ATOM 2231 N N . ALA A 1 280 ? -15.376 7.531 4.716 1.00 91.38 280 ALA A N 1
ATOM 2232 C CA . ALA A 1 280 ? -15.417 8.175 3.405 1.00 91.38 280 ALA A CA 1
ATOM 2233 C C . ALA A 1 280 ? -16.190 7.344 2.380 1.00 91.38 280 ALA A C 1
ATOM 2235 O O . ALA A 1 280 ? -16.384 6.144 2.563 1.00 91.38 280 ALA A O 1
ATOM 2236 N N . THR A 1 281 ? -16.567 7.972 1.267 1.00 91.88 281 THR A N 1
ATOM 2237 C CA . THR A 1 281 ? -17.134 7.300 0.089 1.00 91.88 281 THR A CA 1
ATOM 2238 C C . THR A 1 281 ? -16.105 7.334 -1.039 1.00 91.88 281 THR A C 1
ATOM 2240 O O . THR A 1 281 ? -15.917 8.384 -1.658 1.00 91.88 281 THR A O 1
ATOM 2243 N N . PRO A 1 282 ? -15.391 6.231 -1.298 1.00 93.12 282 PRO A N 1
ATOM 2244 C CA . PRO A 1 282 ? -14.470 6.142 -2.406 1.00 93.12 282 PRO A CA 1
ATOM 2245 C C . PRO A 1 282 ? -15.211 5.818 -3.716 1.00 93.12 282 PRO A C 1
ATOM 2247 O O . PRO A 1 282 ? -16.391 5.465 -3.734 1.00 93.12 282 PRO A O 1
ATOM 2250 N N . THR A 1 283 ? -14.488 5.876 -4.831 1.00 91.44 283 THR A N 1
ATOM 2251 C CA . THR A 1 283 ? -14.898 5.182 -6.063 1.00 91.44 283 THR A CA 1
ATOM 2252 C C . THR A 1 283 ? -15.031 3.672 -5.806 1.00 91.44 283 THR A C 1
ATOM 2254 O O . THR A 1 283 ? -14.335 3.140 -4.932 1.00 91.44 283 THR A O 1
ATOM 2257 N N . PRO A 1 284 ? -15.920 2.956 -6.520 1.00 87.38 284 PRO A N 1
ATOM 2258 C CA . PRO A 1 284 ? -15.991 1.500 -6.425 1.00 87.38 284 PRO A CA 1
ATOM 2259 C C . PRO A 1 284 ? -14.614 0.874 -6.645 1.00 87.38 284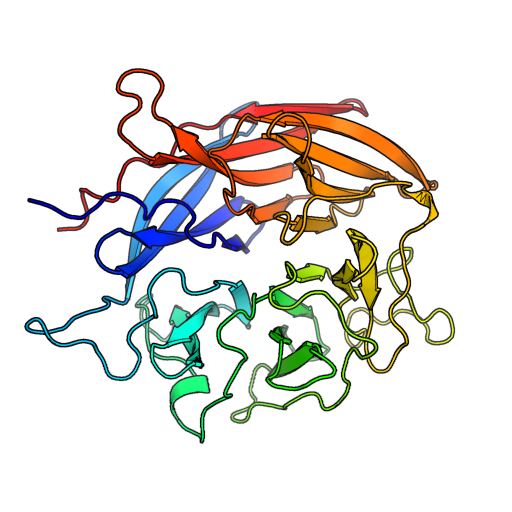 PRO A C 1
ATOM 2261 O O . PRO A 1 284 ? -13.916 1.282 -7.557 1.00 87.38 284 PRO A O 1
ATOM 2264 N N . ARG A 1 285 ? -14.225 -0.114 -5.828 1.00 85.81 285 ARG A N 1
ATOM 2265 C CA . ARG A 1 285 ? -12.927 -0.829 -5.917 1.00 85.81 285 ARG A CA 1
ATOM 2266 C C . ARG A 1 285 ? -11.657 0.009 -5.716 1.00 85.81 285 ARG A C 1
ATOM 2268 O O . ARG A 1 285 ? -10.561 -0.534 -5.862 1.00 85.81 285 ARG A O 1
ATOM 2275 N N . SER A 1 286 ? -11.791 1.264 -5.297 1.00 92.06 286 SER A N 1
ATOM 2276 C CA . SER A 1 286 ? -10.676 2.115 -4.888 1.00 92.06 286 SER A CA 1
ATOM 2277 C C . SER A 1 286 ? -9.724 1.390 -3.933 1.00 92.06 286 SER A C 1
ATOM 2279 O O . SER A 1 286 ? -10.142 0.818 -2.916 1.00 92.06 286 SER A O 1
ATOM 2281 N N . ALA A 1 287 ? -8.432 1.407 -4.263 1.00 95.69 287 ALA A N 1
ATOM 2282 C CA . ALA A 1 287 ? -7.406 0.935 -3.350 1.00 95.69 287 ALA A CA 1
ATOM 2283 C C . ALA A 1 287 ? -7.319 1.865 -2.129 1.00 95.69 287 ALA A C 1
ATOM 2285 O O . ALA A 1 287 ? -7.656 3.045 -2.191 1.00 95.69 287 ALA A O 1
ATOM 2286 N N . LEU A 1 288 ? -6.873 1.316 -1.004 1.00 97.38 288 LEU A N 1
ATOM 2287 C CA . LEU A 1 288 ? -6.714 2.023 0.258 1.00 97.38 288 LEU A CA 1
ATOM 2288 C C . LEU A 1 288 ? -5.259 1.890 0.677 1.00 97.38 288 LEU A C 1
ATOM 2290 O O . LEU A 1 288 ? -4.714 0.789 0.661 1.00 97.38 288 LEU A O 1
ATOM 2294 N N . ALA A 1 289 ? -4.656 2.997 1.086 1.00 97.81 289 ALA A N 1
ATOM 2295 C CA . ALA A 1 289 ? -3.340 2.987 1.704 1.00 97.81 289 ALA A CA 1
ATOM 2296 C C . ALA A 1 289 ? -3.368 3.880 2.931 1.00 97.81 289 ALA A C 1
ATOM 2298 O O . ALA A 1 289 ? -3.681 5.061 2.832 1.00 97.81 289 ALA A O 1
ATOM 2299 N N . ALA A 1 290 ? -3.070 3.320 4.091 1.00 97.25 290 ALA A N 1
ATOM 2300 C CA . ALA A 1 290 ? -2.996 4.067 5.329 1.00 97.25 290 ALA A CA 1
ATOM 2301 C C . ALA A 1 290 ? -1.579 4.015 5.885 1.00 97.25 290 ALA A C 1
ATOM 2303 O O . ALA A 1 290 ? -0.892 2.997 5.794 1.00 97.25 290 ALA A O 1
ATOM 2304 N N . VAL A 1 291 ? -1.152 5.113 6.499 1.00 96.31 291 VAL A N 1
ATOM 2305 C CA . VAL A 1 291 ? 0.160 5.201 7.129 1.00 96.31 291 VAL A CA 1
ATOM 2306 C C . VAL A 1 291 ? 0.086 5.955 8.446 1.00 96.31 291 VAL A C 1
ATOM 2308 O O . VAL A 1 291 ? -0.557 7.001 8.549 1.00 96.31 291 VAL A O 1
ATOM 2311 N N . ARG A 1 292 ? 0.766 5.424 9.467 1.00 95.25 292 ARG A N 1
ATOM 2312 C CA . ARG A 1 292 ? 1.027 6.158 10.706 1.00 95.25 292 ARG A CA 1
ATOM 2313 C C . ARG A 1 292 ? 2.114 7.183 10.433 1.00 95.25 292 ARG A C 1
ATOM 2315 O O . ARG A 1 292 ? 3.244 6.807 10.136 1.00 95.25 292 ARG A O 1
ATOM 2322 N N . VAL A 1 293 ? 1.782 8.455 10.604 1.00 94.19 293 VAL A N 1
ATOM 2323 C CA . VAL A 1 293 ? 2.768 9.534 10.530 1.00 94.19 293 VAL A CA 1
ATOM 2324 C C . VAL A 1 293 ? 3.490 9.632 11.869 1.00 94.19 293 VAL A C 1
ATOM 2326 O O . VAL A 1 293 ? 4.702 9.500 11.932 1.00 94.19 293 VAL A O 1
ATOM 2329 N N . LYS A 1 294 ? 2.735 9.746 12.962 1.00 92.00 294 LYS A N 1
ATOM 2330 C CA . LYS A 1 294 ? 3.222 9.739 14.350 1.00 92.00 294 LYS A CA 1
ATOM 2331 C C . LYS A 1 294 ? 2.132 9.165 15.266 1.00 92.00 294 LYS A C 1
ATOM 2333 O O . LYS A 1 294 ? 1.009 9.009 14.789 1.00 92.00 294 LYS A O 1
ATOM 2338 N N . PRO A 1 295 ? 2.418 8.833 16.539 1.00 89.69 295 PRO A N 1
ATOM 2339 C CA . PRO A 1 295 ? 1.398 8.291 17.438 1.00 89.69 295 PRO A CA 1
ATOM 2340 C C . PRO A 1 295 ? 0.144 9.176 17.481 1.00 89.69 295 PRO A C 1
ATOM 2342 O O . PRO A 1 295 ? 0.247 10.395 17.634 1.00 89.69 295 PRO A O 1
ATOM 2345 N N . GLY A 1 296 ? -1.031 8.571 17.317 1.00 90.25 296 GLY A N 1
ATOM 2346 C CA . GLY A 1 296 ? -2.317 9.263 17.268 1.00 90.25 296 GLY A CA 1
ATOM 2347 C C . GLY A 1 296 ? -2.600 10.001 15.956 1.00 90.25 296 GLY A C 1
ATOM 2348 O O . GLY A 1 296 ? -3.579 10.747 15.895 1.00 90.25 296 GLY A O 1
ATOM 2349 N N . LYS A 1 297 ? -1.768 9.837 14.917 1.00 93.44 297 LYS A N 1
ATOM 2350 C CA . LYS A 1 297 ? -1.916 10.499 13.611 1.00 93.44 297 LYS A CA 1
ATOM 2351 C C . LYS A 1 297 ? -1.708 9.513 12.467 1.00 93.44 297 LYS A C 1
ATOM 2353 O O . LYS A 1 297 ? -0.587 9.093 12.167 1.00 93.44 297 LYS A O 1
ATOM 2358 N N . VAL A 1 298 ? -2.801 9.211 11.775 1.00 95.62 298 VAL A N 1
ATOM 2359 C CA . VAL A 1 298 ? -2.827 8.340 10.595 1.00 95.62 298 VAL A CA 1
ATOM 2360 C C . VAL A 1 298 ? -3.345 9.133 9.403 1.00 95.62 298 VAL A C 1
ATOM 2362 O O . VAL A 1 298 ? -4.270 9.932 9.543 1.00 95.62 298 VAL A O 1
ATOM 2365 N N . VAL A 1 299 ? -2.766 8.915 8.225 1.00 96.69 299 VAL A N 1
ATOM 2366 C CA . VAL A 1 299 ? -3.305 9.428 6.960 1.00 96.69 299 VAL A CA 1
ATOM 2367 C C . VAL A 1 299 ? -3.779 8.250 6.124 1.00 96.69 299 VAL A C 1
ATOM 2369 O O . VAL A 1 299 ? -3.030 7.295 5.933 1.00 96.69 299 VAL A O 1
ATOM 2372 N N . LEU A 1 300 ? -5.024 8.316 5.656 1.00 97.62 300 LEU A N 1
ATOM 2373 C CA . LEU A 1 300 ? -5.665 7.325 4.799 1.00 97.62 300 LEU A CA 1
ATOM 2374 C C . LEU A 1 300 ? -5.861 7.897 3.396 1.00 97.62 300 LEU A C 1
ATOM 2376 O O . LEU A 1 300 ? -6.549 8.901 3.222 1.00 97.62 300 LEU A O 1
ATOM 2380 N N . PHE A 1 301 ? -5.302 7.222 2.404 1.00 97.62 301 PHE A N 1
ATOM 2381 C CA . PHE A 1 301 ? -5.415 7.558 0.997 1.00 97.62 301 PHE A CA 1
ATOM 2382 C C . PHE A 1 301 ? -6.440 6.680 0.287 1.00 97.62 301 PHE A C 1
ATOM 2384 O O . PHE A 1 301 ? -6.469 5.464 0.490 1.00 97.62 301 PHE A O 1
ATOM 2391 N N . TYR A 1 302 ? -7.259 7.306 -0.556 1.00 96.38 302 TYR A N 1
ATOM 2392 C CA . TYR A 1 302 ? -8.268 6.647 -1.385 1.00 96.38 302 TYR A CA 1
ATOM 2393 C C . TYR A 1 302 ? -8.602 7.501 -2.612 1.00 96.38 302 TYR A C 1
ATOM 2395 O O . TYR A 1 302 ? -8.413 8.719 -2.619 1.00 96.38 302 TYR A O 1
ATOM 2403 N N . GLN A 1 303 ? -9.135 6.866 -3.652 1.00 94.62 303 GLN A N 1
ATOM 2404 C CA . GLN A 1 303 ? -9.697 7.552 -4.814 1.00 94.62 303 GLN A CA 1
ATOM 2405 C C . GLN A 1 303 ? -11.187 7.851 -4.646 1.00 94.62 303 GLN A C 1
ATOM 2407 O O . GLN A 1 303 ? -11.949 6.957 -4.273 1.00 94.62 303 GLN A O 1
ATOM 2412 N N . ALA A 1 304 ? -11.615 9.064 -4.995 1.00 91.38 304 ALA A N 1
ATOM 2413 C CA . ALA A 1 304 ? -13.023 9.462 -5.080 1.00 91.38 304 ALA A CA 1
ATOM 2414 C C . ALA A 1 304 ? -13.262 10.411 -6.269 1.00 91.38 304 ALA A C 1
ATOM 2416 O O . ALA A 1 304 ? -12.313 10.959 -6.836 1.00 91.38 304 ALA A O 1
ATOM 2417 N N . LEU A 1 305 ? -14.525 10.584 -6.666 1.00 87.44 305 LEU A N 1
ATOM 2418 C CA . LEU A 1 305 ? -14.897 11.465 -7.777 1.00 87.44 305 LEU A CA 1
ATOM 2419 C C . LEU A 1 305 ? -14.853 12.944 -7.365 1.00 87.44 305 LEU A C 1
ATOM 2421 O O . LEU A 1 305 ? -15.232 13.308 -6.250 1.00 87.44 305 LEU A O 1
ATOM 2425 N N . GLU A 1 306 ? -14.432 13.805 -8.291 1.00 80.75 306 GLU A N 1
ATOM 2426 C CA . GLU A 1 306 ? -14.565 15.259 -8.165 1.00 80.75 306 GLU A CA 1
ATOM 2427 C C . GLU A 1 306 ? -16.054 15.638 -8.098 1.00 80.75 306 GLU A C 1
ATOM 2429 O O . GLU A 1 306 ? -16.806 15.372 -9.034 1.00 80.75 306 GLU A O 1
ATOM 2434 N N . LYS A 1 307 ? -16.490 16.269 -6.997 1.00 71.69 307 LYS A N 1
ATOM 2435 C CA . LYS A 1 307 ? -17.914 16.571 -6.741 1.00 71.69 307 LYS A CA 1
ATOM 2436 C C . LYS A 1 307 ? -18.572 17.440 -7.817 1.00 71.69 307 LYS A C 1
ATOM 2438 O O . LYS A 1 307 ? -19.769 17.311 -8.036 1.00 71.69 307 LYS A O 1
ATOM 2443 N N . GLU A 1 308 ? -17.810 18.332 -8.445 1.00 65.50 308 GLU A N 1
ATOM 2444 C CA . GLU A 1 308 ? -18.344 19.336 -9.375 1.00 65.50 308 GLU A CA 1
ATOM 2445 C C . GLU A 1 308 ? -18.493 18.819 -10.807 1.00 65.50 308 GLU A C 1
ATOM 2447 O O . GLU A 1 308 ? -19.367 19.282 -11.532 1.00 65.50 308 GLU A O 1
ATOM 2452 N N . THR A 1 309 ? -17.661 17.861 -11.222 1.00 61.16 309 THR A N 1
ATOM 2453 C CA . THR A 1 309 ? -17.646 17.377 -12.611 1.00 61.16 309 THR A CA 1
ATOM 2454 C C . THR A 1 309 ? -17.978 15.895 -12.728 1.00 61.16 309 THR A C 1
ATOM 2456 O O . THR A 1 309 ? -18.388 15.460 -13.795 1.00 61.16 309 THR A O 1
ATOM 2459 N N . SER A 1 310 ? -17.837 15.100 -11.660 1.00 64.62 310 SER A N 1
ATOM 2460 C CA . SER A 1 310 ? -17.983 13.630 -11.606 1.00 64.62 310 SER A CA 1
ATOM 2461 C C . SER A 1 310 ? -17.129 12.813 -12.595 1.00 64.62 310 SER A C 1
ATOM 2463 O O . SER A 1 310 ? -17.002 11.604 -12.432 1.00 64.62 310 SER A O 1
ATOM 2465 N N . GLU A 1 311 ? -16.479 13.452 -13.570 1.00 68.69 311 GLU A N 1
ATOM 2466 C CA . GLU A 1 311 ? -15.693 12.819 -14.636 1.00 68.69 311 GLU A CA 1
ATOM 2467 C C . GLU A 1 311 ? -14.233 12.552 -14.244 1.00 68.69 311 GLU A C 1
ATOM 2469 O O . GLU A 1 311 ? -13.517 11.837 -14.948 1.00 68.69 311 GLU A O 1
ATOM 2474 N N . LYS A 1 312 ? -13.762 13.126 -13.131 1.00 80.00 312 LYS A N 1
ATOM 2475 C CA . LYS A 1 312 ? -12.364 13.020 -12.698 1.00 80.00 312 LYS A CA 1
ATOM 2476 C C . LYS A 1 312 ? -12.230 12.237 -11.405 1.00 80.00 312 LYS A C 1
ATOM 2478 O O . LYS A 1 312 ? -12.887 12.540 -10.410 1.00 80.00 312 LYS A O 1
ATOM 2483 N N . VAL A 1 313 ? -11.301 11.286 -11.410 1.00 86.56 313 VAL A N 1
ATOM 2484 C CA . VAL A 1 313 ? -10.857 10.577 -10.210 1.00 86.56 313 VAL A CA 1
ATOM 2485 C C . VAL A 1 313 ? -9.733 11.373 -9.550 1.00 86.56 313 VAL A C 1
ATOM 2487 O O . VAL A 1 313 ? -8.715 11.663 -10.182 1.00 86.56 313 VAL A O 1
ATOM 2490 N N . LEU A 1 314 ? -9.919 11.720 -8.279 1.00 89.56 314 LEU A N 1
ATOM 2491 C CA . LEU A 1 314 ? -8.941 12.417 -7.446 1.00 89.56 314 LEU A CA 1
ATOM 2492 C C . LEU A 1 314 ? -8.386 11.476 -6.378 1.00 89.56 314 LEU A C 1
ATOM 2494 O O . LEU A 1 314 ? -9.077 10.558 -5.935 1.00 89.56 314 LEU A O 1
ATOM 2498 N N . LEU A 1 315 ? -7.156 11.739 -5.937 1.00 92.50 315 LEU A N 1
ATOM 2499 C CA . LEU A 1 315 ? -6.550 11.080 -4.784 1.00 92.50 315 LEU A CA 1
ATOM 2500 C C . LEU A 1 315 ? -6.762 11.951 -3.539 1.00 92.50 315 LEU A C 1
ATOM 2502 O O . LEU A 1 315 ? -6.285 13.082 -3.481 1.00 92.50 315 LEU A O 1
ATOM 2506 N N . PHE A 1 316 ? -7.462 11.432 -2.537 1.00 92.25 316 PHE A N 1
ATOM 2507 C CA . PHE A 1 316 ? -7.699 12.118 -1.266 1.00 92.25 316 PHE A CA 1
ATOM 2508 C C . PHE A 1 316 ? -6.774 11.579 -0.179 1.00 92.25 316 PHE A C 1
ATOM 2510 O O . PHE A 1 316 ? -6.524 10.379 -0.138 1.00 92.25 316 PHE A O 1
ATOM 2517 N N . GLY A 1 317 ? -6.320 12.456 0.723 1.00 94.00 317 GLY A N 1
ATOM 2518 C CA . GLY A 1 317 ? -5.677 12.090 1.986 1.00 94.00 317 GLY A CA 1
ATOM 2519 C C . GLY A 1 317 ? -6.551 12.515 3.168 1.00 94.00 317 GLY A C 1
ATOM 2520 O O . GLY A 1 317 ? -6.752 13.705 3.400 1.00 94.00 317 GLY A O 1
ATOM 2521 N N . LEU A 1 318 ? -7.100 11.553 3.908 1.00 94.62 318 LEU A N 1
ATOM 2522 C CA . LEU A 1 318 ? -7.903 11.767 5.114 1.00 94.62 318 LEU A CA 1
ATOM 2523 C C . LEU A 1 318 ? -7.014 11.675 6.353 1.00 94.62 318 LEU A C 1
ATOM 2525 O O . LEU A 1 318 ? -6.406 10.634 6.592 1.00 94.62 318 LEU A O 1
ATOM 2529 N N . THR A 1 319 ? -6.964 12.731 7.165 1.00 94.50 319 THR A N 1
ATOM 2530 C CA . THR A 1 319 ? -6.217 12.715 8.428 1.00 94.50 319 THR A CA 1
ATOM 2531 C C . THR A 1 319 ? -7.107 12.252 9.566 1.00 94.50 319 THR A C 1
ATOM 2533 O O . THR A 1 319 ? -8.125 12.871 9.869 1.00 94.50 319 THR A O 1
ATOM 2536 N N . LEU A 1 320 ? -6.684 11.180 10.224 1.00 93.94 320 LEU A N 1
ATOM 2537 C CA . LEU A 1 320 ? -7.301 10.621 11.415 1.00 93.94 320 LEU A CA 1
ATOM 2538 C C . LEU A 1 320 ? -6.456 11.015 12.623 1.00 93.94 320 LEU A C 1
ATOM 2540 O O . LEU A 1 320 ? -5.247 10.771 12.652 1.00 93.94 320 LEU A O 1
ATOM 2544 N N . SER A 1 321 ? -7.093 11.639 13.607 1.00 90.62 321 SER A N 1
ATOM 2545 C CA . SER A 1 321 ? -6.441 12.142 14.814 1.00 90.62 321 SER A CA 1
ATOM 2546 C C . SER A 1 321 ? -7.064 11.531 16.055 1.00 90.62 321 SER A C 1
ATOM 2548 O O . SER A 1 321 ? -8.284 11.528 16.179 1.00 90.62 321 SER A O 1
ATOM 2550 N N . HIS A 1 322 ? -6.237 11.073 16.987 1.00 85.88 322 HIS A N 1
ATOM 2551 C CA . HIS A 1 322 ? -6.685 10.667 18.312 1.00 85.88 322 HIS A CA 1
ATOM 2552 C C . HIS A 1 322 ? -6.572 11.847 19.284 1.00 85.88 322 HIS A C 1
ATOM 2554 O O . HIS A 1 322 ? -5.470 12.310 19.582 1.00 85.88 322 HIS A O 1
ATOM 2560 N N . SER A 1 323 ? -7.701 12.346 19.785 1.00 76.62 323 SER A N 1
ATOM 2561 C CA . SER A 1 323 ? -7.744 13.446 20.756 1.00 76.62 323 SER A CA 1
ATOM 2562 C C . SER A 1 323 ? -8.841 13.219 21.787 1.00 76.62 323 SER A C 1
ATOM 2564 O O . SER A 1 323 ? -9.974 12.915 21.430 1.00 76.62 323 SER A O 1
ATOM 2566 N N . GLY A 1 324 ? -8.509 13.370 23.072 1.00 66.94 324 GLY A N 1
ATOM 2567 C CA . GLY A 1 324 ? -9.479 13.210 24.162 1.00 66.94 324 GLY A CA 1
ATOM 2568 C C . GLY A 1 324 ? -10.068 11.799 24.288 1.00 66.94 324 GLY A C 1
ATOM 2569 O O . GLY A 1 324 ? -11.176 11.655 24.787 1.00 66.94 324 GLY A O 1
ATOM 2570 N N . GLY A 1 325 ? -9.352 10.765 23.829 1.00 67.06 325 GLY A N 1
ATOM 2571 C CA . GLY A 1 325 ? -9.805 9.369 23.896 1.00 67.06 325 GLY A CA 1
ATOM 2572 C C . GLY A 1 325 ? -10.708 8.922 22.741 1.00 67.06 325 GLY A C 1
ATOM 2573 O O . GLY A 1 325 ? -11.178 7.786 22.761 1.00 67.06 325 GLY A O 1
ATOM 2574 N N . ALA A 1 326 ? -10.936 9.789 21.750 1.00 74.19 326 ALA A N 1
ATOM 2575 C CA . ALA A 1 326 ? -11.711 9.497 20.551 1.00 74.19 326 ALA A CA 1
ATOM 2576 C C . ALA A 1 326 ? -10.888 9.771 19.289 1.00 74.19 326 ALA A C 1
ATOM 2578 O O . ALA A 1 326 ? -9.960 10.587 19.289 1.00 74.19 326 ALA A O 1
ATOM 2579 N N . TRP A 1 327 ? -11.244 9.090 18.204 1.00 82.12 327 TRP A N 1
ATOM 2580 C CA . TRP A 1 327 ? -10.681 9.342 16.887 1.00 82.12 327 TRP A CA 1
ATOM 2581 C C . TRP A 1 327 ? -11.623 10.213 16.055 1.00 82.12 327 TRP A C 1
ATOM 2583 O O . TRP A 1 327 ? -12.791 9.876 15.904 1.00 82.12 327 TRP A O 1
ATOM 2593 N N . ASP A 1 328 ? -11.091 11.277 15.462 1.00 82.31 328 ASP A N 1
ATOM 2594 C CA . ASP A 1 328 ? -11.797 12.137 14.505 1.00 82.31 328 ASP A CA 1
ATOM 2595 C C . ASP A 1 328 ? -11.109 12.082 13.134 1.00 82.31 328 ASP A C 1
ATOM 2597 O O . ASP A 1 328 ? -9.887 11.917 13.050 1.00 82.31 328 ASP A O 1
ATOM 2601 N N . GLY A 1 329 ? -11.893 12.203 12.063 1.00 76.19 329 GLY A N 1
ATOM 2602 C CA . GLY A 1 329 ? -11.434 12.161 10.681 1.00 76.19 329 GLY A CA 1
ATOM 2603 C C . GLY A 1 329 ? -11.757 13.448 9.939 1.00 76.19 329 GLY A C 1
ATOM 2604 O O . GLY A 1 329 ? -12.920 13.804 9.768 1.00 76.19 329 GLY A O 1
ATOM 2605 N N . LYS A 1 330 ? -10.723 14.128 9.438 1.00 75.31 330 LYS A N 1
ATOM 2606 C CA . LYS A 1 330 ? -10.874 15.362 8.658 1.00 75.31 330 LYS A CA 1
ATOM 2607 C C . LYS A 1 330 ? -10.210 15.218 7.293 1.00 75.31 330 LYS A C 1
ATOM 2609 O O . LYS A 1 330 ? -9.002 14.956 7.240 1.00 75.31 330 LYS A O 1
ATOM 2614 N N . PRO A 1 331 ? -10.967 15.331 6.184 1.00 70.75 331 PRO A N 1
ATOM 2615 C CA . PRO A 1 331 ? -10.386 15.209 4.857 1.00 70.75 331 PRO A CA 1
ATOM 2616 C C . PRO A 1 331 ? -9.421 16.371 4.611 1.00 70.75 331 PRO A C 1
ATOM 2618 O O . PRO A 1 331 ? -9.756 17.528 4.869 1.00 70.75 331 PRO A O 1
ATOM 2621 N N . GLY A 1 332 ? -8.228 16.061 4.107 1.00 61.38 332 GLY A N 1
ATOM 2622 C CA . GLY A 1 332 ? -7.341 17.057 3.521 1.00 61.38 332 GLY A CA 1
ATOM 2623 C C . GLY A 1 332 ? -7.860 17.525 2.160 1.00 61.38 332 GLY A C 1
ATOM 2624 O O . GLY A 1 332 ? -8.848 17.006 1.626 1.00 61.38 332 GLY A O 1
ATOM 2625 N N . ARG A 1 333 ? -7.171 18.504 1.566 1.00 69.44 333 ARG A N 1
ATOM 2626 C CA . ARG A 1 333 ? -7.408 18.843 0.157 1.00 69.44 333 ARG A CA 1
ATOM 2627 C C . ARG A 1 333 ? -6.962 17.658 -0.714 1.00 69.44 333 ARG A C 1
ATOM 2629 O O . ARG A 1 333 ? -5.899 17.099 -0.436 1.00 69.44 333 ARG A O 1
ATOM 2636 N N . PRO A 1 334 ? -7.745 17.251 -1.730 1.00 74.06 334 PRO A N 1
ATOM 2637 C CA . PRO A 1 334 ? -7.305 16.212 -2.651 1.00 74.06 334 PRO A CA 1
ATOM 2638 C C . PRO A 1 334 ? -6.020 16.645 -3.353 1.00 74.06 334 PRO A C 1
ATOM 2640 O O . PRO A 1 334 ? -5.837 17.830 -3.643 1.00 74.06 334 PRO A O 1
ATOM 2643 N N . ALA A 1 335 ? -5.157 15.680 -3.658 1.00 71.50 335 ALA A N 1
ATOM 2644 C CA . ALA A 1 335 ? -4.049 15.925 -4.560 1.00 71.50 335 ALA A CA 1
ATOM 2645 C C . ALA A 1 335 ? -4.629 16.274 -5.946 1.00 71.50 335 ALA A C 1
ATOM 2647 O O . ALA A 1 335 ? -5.506 15.547 -6.442 1.00 71.50 335 ALA A O 1
ATOM 2648 N N . PRO A 1 336 ? -4.193 17.384 -6.569 1.00 70.31 336 PRO A N 1
ATOM 2649 C CA . PRO A 1 336 ? -4.642 17.740 -7.903 1.00 70.31 336 PRO A CA 1
ATOM 2650 C C . PRO A 1 336 ? -4.221 16.655 -8.909 1.00 70.31 336 PRO A C 1
ATOM 2652 O O . PRO A 1 336 ? -3.322 15.856 -8.627 1.00 70.31 336 PRO A O 1
ATOM 2655 N N . PRO A 1 337 ? -4.846 16.595 -10.098 1.00 67.81 337 PRO A N 1
ATOM 2656 C CA . PRO A 1 337 ? -4.331 15.775 -11.189 1.00 67.81 337 PRO A CA 1
ATOM 2657 C C . PRO A 1 337 ? -2.848 16.074 -11.427 1.00 67.81 337 PRO A C 1
ATOM 2659 O O . PRO A 1 337 ? -2.434 17.223 -11.304 1.00 67.81 337 PRO A O 1
ATOM 2662 N N . ALA A 1 338 ? -2.062 15.089 -11.861 1.00 60.88 338 ALA A N 1
ATOM 2663 C CA . ALA A 1 338 ? -0.630 15.254 -12.140 1.00 60.88 338 ALA A CA 1
ATOM 2664 C C . ALA A 1 338 ? -0.322 16.179 -13.350 1.00 60.88 338 ALA A C 1
ATOM 2666 O O . ALA A 1 338 ? 0.801 16.188 -13.860 1.00 60.88 338 ALA A O 1
ATOM 2667 N N . LYS A 1 339 ? -1.308 16.963 -13.821 1.00 54.22 339 LYS A N 1
ATOM 2668 C CA . LYS A 1 339 ? -1.223 17.970 -14.892 1.00 54.22 339 LYS A CA 1
ATOM 2669 C C . LYS A 1 339 ? -0.430 19.197 -14.445 1.00 54.22 339 LYS A C 1
ATOM 2671 O O . LYS A 1 339 ? -0.954 20.295 -14.495 1.00 54.22 339 LYS A O 1
ATOM 2676 N N . GLU A 1 340 ? 0.818 19.023 -14.035 1.00 41.81 340 GLU A N 1
ATOM 2677 C CA . GLU A 1 340 ? 1.732 20.151 -13.792 1.00 41.81 340 GLU A CA 1
ATOM 2678 C C . GLU A 1 340 ? 3.222 19.764 -13.779 1.00 41.81 340 GLU A C 1
ATOM 2680 O O . GLU A 1 340 ? 4.081 20.624 -13.622 1.00 41.81 340 GLU A O 1
ATOM 2685 N N . LEU A 1 341 ? 3.563 18.497 -14.045 1.00 41.16 341 LEU A N 1
ATOM 2686 C CA . LEU A 1 341 ? 4.952 18.055 -14.188 1.00 41.16 341 LEU A CA 1
ATOM 2687 C C . LEU A 1 341 ? 5.450 18.297 -15.623 1.00 41.16 341 LEU A C 1
ATOM 2689 O O . LEU A 1 341 ? 5.413 17.390 -16.458 1.00 41.16 341 LEU A O 1
ATOM 2693 N N . ARG A 1 342 ? 5.863 19.529 -15.932 1.00 33.03 342 ARG A N 1
ATOM 2694 C CA . ARG A 1 342 ? 6.668 19.835 -17.127 1.00 33.03 342 ARG A CA 1
ATOM 2695 C C . ARG A 1 342 ? 8.130 20.027 -16.779 1.00 33.03 342 ARG A C 1
ATOM 2697 O O . ARG A 1 342 ? 8.397 20.738 -15.788 1.00 33.03 342 ARG A O 1
#

Radius of gyration: 18.84 Å; chains: 1; bounding box: 48×47×54 Å

pLDDT: mean 87.27, std 10.9, range [33.03, 98.5]

Foldseek 3Di:
DDQQFFDPLAAKAKEAPPLWKIWIWTATRQQWIKIFIWTFDDVVTDTDTDAIDGQGGQDDPNHGDPQRADVSWAWEWEDFAQKIKIWTAGPQQFIWIWIAHVVNVRHTDGDLLPPPPTDRADPLKHKYKYWAAAPVGIKIKMWIFHDDPFSKIWIWMDHPPDSDIDTQPQIAGDHAPRNWAKYKDQDDVVRDPPPVDPDDSRDFFIKMWTQHPQQFIWIDGGNDHIDGPVVVVDHADVNWAWYWEDLVQWIKIWTQHPPQRFTKIWTQGPVRDIDIDTAGRADPSWHWYKYRSHRQWIWIWTWHADPPPSPGIWIWIWIWGDDPNDIDIDIYDTDDRNVPDD

Sequence (342 aa):
MSYDYYLPDTAITSMAVDGKAVYAYVQIMSGALVECEGSLDGNPELYIFEQHNHVMARFRDKKPLDDAPKLFTPLAAAYLGDARYLFYVDDNNYLRDRYISPQARNKWVAGRLFSDRGIKVAQYSKLAAITVPNRWGTSICVYYQILGEDAAIESVNFKEGQSRREVDTRRVTDPPPYGTSLTAVLARDGIQLNKAVPFDPNSSLPVVYLQWHSLELAHAQGKGTVRRMEDLKLRFAPHTSLSVVDDISGLQYFYTSSDDNYVRRVIIKNNGQMEFDTLATPTPRSALAAVRVKPGKVVLFYQALEKETSEKVLLFGLTLSHSGGAWDGKPGRPAPPAKELR